Protein AF-A0A9D5V1S2-F1 (afdb_monomer_lite)

Foldseek 3Di:
DPDPDLDLPVQLVVCVVVPNDNVRSNVVSVVVVVVCVVPDDDPVNVVVVVVVVVVVVVVVVVVVVVVVVVVVVVVVVVVVVVVVVVVVVVVVVVVVVVVVVVVVVVVVVVVVVVVVVVVVVVVVVVVVVVVVVVVVVVVVVVVVVVVVVVVVVVVVVVVVVVVVVVVVVVVVVVVVVVPDDDDDDPDDDDDDDDDDDDDDDDDDDDD

Sequence (207 aa):
MAGITFDTLKYTKRLKEVGIPELQAEVQVEILAEVLAERLASKNDLSLVEMGLKQTIKEFETGLRQNIKEVETGLRQNIKEVETGLRQEIKDLEVKMNLGFKEVDIKFETLRTDLSRTDAKVETLRTDLSRTDAKIETLRSELSRTDAKIVATIKWSAGMFAAQTALIIGAMFAMMKLTQPSPPAIQYIAPPTKELRTPAPPTAPVP

Structure (mmCIF, N/CA/C/O backbone):
data_AF-A0A9D5V1S2-F1
#
_entry.id   AF-A0A9D5V1S2-F1
#
loop_
_atom_site.group_PDB
_atom_site.id
_atom_site.type_symbol
_atom_site.label_atom_id
_atom_site.label_alt_id
_atom_site.label_comp_id
_atom_site.label_asym_id
_atom_site.label_entity_id
_atom_site.label_seq_id
_atom_site.pdbx_PDB_ins_code
_atom_site.Cartn_x
_atom_site.Cartn_y
_atom_site.Cartn_z
_atom_site.occupancy
_atom_site.B_iso_or_equiv
_atom_site.auth_seq_id
_atom_site.auth_comp_id
_atom_site.auth_asym_id
_atom_site.auth_atom_id
_atom_site.pdbx_PDB_model_num
ATOM 1 N N . MET A 1 1 ? -30.906 4.392 65.223 1.00 45.47 1 MET A N 1
ATOM 2 C CA . MET A 1 1 ? -32.110 5.246 65.297 1.00 45.47 1 MET A CA 1
ATOM 3 C C . MET A 1 1 ? -32.786 4.993 66.635 1.00 45.47 1 MET A C 1
ATOM 5 O O . MET A 1 1 ? -33.283 3.892 66.842 1.00 45.47 1 MET A O 1
ATOM 9 N N . ALA A 1 2 ? -32.740 5.947 67.566 1.00 45.62 2 ALA A N 1
ATOM 10 C CA . ALA A 1 2 ? -33.565 5.871 68.770 1.00 45.62 2 ALA A CA 1
ATOM 11 C C . ALA A 1 2 ? -35.019 6.113 68.338 1.00 45.62 2 ALA A C 1
ATOM 13 O O . ALA A 1 2 ? -35.328 7.174 67.803 1.00 45.62 2 ALA A O 1
ATOM 14 N N . GLY A 1 3 ? -35.877 5.100 68.462 1.00 58.88 3 GLY A N 1
ATOM 15 C CA . GLY A 1 3 ? -37.293 5.246 68.137 1.00 58.88 3 GLY A CA 1
ATOM 16 C C . GLY A 1 3 ? -37.952 6.204 69.122 1.00 58.88 3 GLY A C 1
ATOM 17 O O . GLY A 1 3 ? -37.702 6.112 70.323 1.00 58.88 3 GLY A O 1
ATOM 18 N N . ILE A 1 4 ? -38.788 7.116 68.628 1.00 67.50 4 ILE A N 1
ATOM 19 C CA . ILE A 1 4 ? -39.666 7.908 69.489 1.00 67.50 4 ILE A CA 1
ATOM 20 C C . ILE A 1 4 ? -40.712 6.936 70.038 1.00 67.50 4 ILE A C 1
ATOM 22 O O . ILE A 1 4 ? -41.640 6.547 69.336 1.00 67.50 4 ILE A O 1
ATOM 26 N N . THR A 1 5 ? -40.526 6.467 71.269 1.00 72.88 5 THR A N 1
ATOM 27 C CA . THR A 1 5 ? -41.513 5.623 71.945 1.00 72.88 5 THR A CA 1
ATOM 28 C C . THR A 1 5 ? -42.572 6.524 72.570 1.00 72.88 5 THR A C 1
ATOM 30 O O . THR A 1 5 ? -42.269 7.269 73.506 1.00 72.88 5 THR A O 1
ATOM 33 N N . PHE A 1 6 ? -43.800 6.477 72.052 1.00 86.56 6 PHE A N 1
ATOM 34 C CA . PHE A 1 6 ? -44.937 7.162 72.661 1.00 86.56 6 PHE A CA 1
ATOM 35 C C . PHE A 1 6 ? -45.456 6.334 73.843 1.00 86.56 6 PHE A C 1
ATOM 37 O O . PHE A 1 6 ? -46.101 5.305 73.664 1.00 86.56 6 PHE A O 1
ATOM 44 N N . ASP A 1 7 ? -45.113 6.757 75.060 1.00 91.06 7 ASP A N 1
ATOM 45 C CA . ASP A 1 7 ? -45.567 6.124 76.301 1.00 91.06 7 ASP A CA 1
ATOM 46 C C . ASP A 1 7 ? -46.973 6.629 76.649 1.00 91.06 7 ASP A C 1
ATOM 48 O O . ASP A 1 7 ? -47.149 7.677 77.282 1.00 91.06 7 ASP A O 1
ATOM 52 N N . THR A 1 8 ? -47.973 5.872 76.199 1.00 91.81 8 THR A N 1
ATOM 53 C CA . THR A 1 8 ? -49.396 6.154 76.406 1.00 91.81 8 THR A CA 1
ATOM 54 C C . THR A 1 8 ? -49.740 6.272 77.891 1.00 91.81 8 THR A C 1
ATOM 56 O O . THR A 1 8 ? -50.461 7.190 78.279 1.00 91.81 8 THR A O 1
ATOM 59 N N . LEU A 1 9 ? -49.169 5.432 78.761 1.00 92.31 9 LEU A N 1
ATOM 60 C CA . LEU A 1 9 ? -49.441 5.441 80.201 1.00 92.31 9 LEU A CA 1
ATOM 61 C C . LEU A 1 9 ? -48.911 6.716 80.868 1.00 92.31 9 LEU A C 1
ATOM 63 O O . LEU A 1 9 ? -49.617 7.367 81.643 1.00 92.31 9 LEU A O 1
ATOM 67 N N . LYS A 1 10 ? -47.664 7.090 80.565 1.00 93.19 10 LYS A N 1
ATOM 68 C CA . LYS A 1 10 ? -47.046 8.314 81.088 1.00 93.19 10 LYS A CA 1
ATOM 69 C C . LYS A 1 10 ? -47.746 9.565 80.560 1.00 93.19 10 LYS A C 1
ATOM 71 O O . LYS A 1 10 ? -47.897 10.526 81.315 1.00 93.19 10 LYS A O 1
ATOM 76 N N . TYR A 1 11 ? -48.186 9.555 79.301 1.00 93.88 11 TYR A N 1
ATOM 77 C CA . TYR A 1 11 ? -48.941 10.661 78.713 1.00 93.88 11 TYR A CA 1
ATOM 78 C C . TYR A 1 11 ? -50.329 10.799 79.358 1.00 93.88 11 TYR A C 1
ATOM 80 O O . TYR A 1 11 ? -50.670 11.879 79.834 1.00 93.88 11 TYR A O 1
ATOM 88 N N . THR A 1 12 ? -51.063 9.693 79.519 1.00 95.88 12 THR A N 1
ATOM 89 C CA . THR A 1 12 ? -52.382 9.677 80.179 1.00 95.88 12 THR A CA 1
ATOM 90 C C . THR A 1 12 ? -52.295 10.179 81.625 1.00 95.88 12 THR A C 1
ATOM 92 O O . THR A 1 12 ? -53.102 11.008 82.036 1.00 95.88 12 THR A O 1
ATOM 95 N N . LYS A 1 13 ? -51.288 9.742 82.404 1.00 95.69 13 LYS A N 1
ATOM 96 C CA . LYS A 1 13 ? -51.076 10.211 83.790 1.00 95.69 13 LYS A CA 1
ATOM 97 C C . LYS A 1 13 ? -50.896 11.727 83.874 1.00 95.69 13 LYS A C 1
ATOM 99 O O . LYS A 1 13 ? -51.538 12.364 84.702 1.00 95.69 13 LYS A O 1
ATOM 104 N N . ARG A 1 14 ? -50.089 12.308 82.981 1.00 94.94 14 ARG A N 1
ATOM 105 C CA . ARG A 1 14 ? -49.872 13.762 82.926 1.00 94.94 14 ARG A CA 1
ATOM 106 C C . ARG A 1 14 ? -51.146 14.539 82.606 1.00 94.94 14 ARG A C 1
ATOM 108 O O . ARG A 1 14 ? -51.346 15.604 83.173 1.00 94.94 14 ARG A O 1
ATOM 115 N N . LEU A 1 15 ? -52.005 14.015 81.730 1.00 95.00 15 LEU A N 1
ATOM 116 C CA . LEU A 1 15 ? -53.294 14.644 81.416 1.00 95.00 15 LEU A CA 1
ATOM 117 C C . LEU A 1 15 ? -54.220 14.663 82.647 1.00 95.00 15 LEU A C 1
ATOM 119 O O . LEU A 1 15 ? -54.827 15.694 82.934 1.00 95.00 15 LEU A O 1
ATOM 123 N N . LYS A 1 16 ? -54.261 13.571 83.427 1.00 95.25 16 LYS A N 1
ATOM 124 C CA . LYS A 1 16 ? -55.026 13.513 84.689 1.00 95.25 16 LYS A CA 1
ATOM 125 C C . LYS A 1 16 ? -54.481 14.494 85.738 1.00 95.25 16 LYS A C 1
ATOM 127 O O . LYS A 1 16 ? -55.259 15.174 86.400 1.00 95.25 16 LYS A O 1
ATOM 132 N N . GLU A 1 17 ? -53.156 14.610 85.864 1.00 96.12 17 GLU A N 1
ATOM 133 C CA . GLU A 1 17 ? -52.487 15.523 86.813 1.00 96.12 17 GLU A CA 1
ATOM 134 C C . GLU A 1 17 ? -52.804 17.007 86.561 1.00 96.12 17 GLU A C 1
ATOM 136 O O . GLU A 1 17 ? -52.838 17.793 87.505 1.00 96.12 17 GLU A O 1
ATOM 141 N N . VAL A 1 18 ? -53.075 17.395 85.310 1.00 95.81 18 VAL A N 1
ATOM 142 C CA . VAL A 1 18 ? -53.474 18.769 84.946 1.00 95.81 18 VAL A CA 1
ATOM 143 C C . VAL A 1 18 ? -54.994 18.976 84.925 1.00 95.81 18 VAL A C 1
ATOM 145 O O . VAL A 1 18 ? -55.471 20.007 84.455 1.00 95.81 18 VAL A O 1
ATOM 148 N N . GLY A 1 19 ? -55.760 18.015 85.450 1.00 93.56 19 GLY A N 1
ATOM 149 C CA . GLY A 1 19 ? -57.203 18.133 85.648 1.00 93.56 19 GLY A CA 1
ATOM 150 C C . GLY A 1 19 ? -58.072 17.670 84.477 1.00 93.56 19 GLY A C 1
ATOM 151 O O . GLY A 1 19 ? -59.276 17.925 84.505 1.00 93.56 19 GLY A O 1
ATOM 152 N N . ILE A 1 20 ? -57.520 16.988 83.463 1.00 95.88 20 ILE A N 1
ATOM 153 C CA . ILE A 1 20 ? -58.347 16.362 82.419 1.00 95.88 20 ILE A CA 1
ATOM 154 C C . ILE A 1 20 ? -59.025 15.105 82.998 1.00 95.88 20 ILE A C 1
ATOM 156 O O . ILE A 1 20 ? -58.328 14.240 83.536 1.00 95.88 20 ILE A O 1
ATOM 160 N N . PRO A 1 21 ? -60.363 14.967 82.888 1.00 95.69 21 PRO A N 1
ATOM 161 C CA . PRO A 1 21 ? -61.083 13.770 83.316 1.00 95.69 21 PRO A CA 1
ATOM 162 C C . PRO A 1 21 ? -60.521 12.490 82.690 1.00 95.69 21 PRO A C 1
ATOM 164 O O . PRO A 1 21 ? -60.157 12.477 81.517 1.00 95.69 21 PRO A O 1
ATOM 167 N N . GLU A 1 22 ? -60.514 11.394 83.449 1.00 92.25 22 GLU A N 1
ATOM 168 C CA . GLU A 1 22 ? -59.905 10.112 83.061 1.00 92.25 22 GLU A CA 1
ATOM 169 C C . GLU A 1 22 ? -60.330 9.618 81.670 1.00 92.25 22 GLU A C 1
ATOM 171 O O . GLU A 1 22 ? -59.474 9.397 80.818 1.00 92.25 22 GLU A O 1
ATOM 176 N N . LEU A 1 23 ? -61.640 9.569 81.409 1.00 93.06 23 LEU A N 1
ATOM 177 C CA . LEU A 1 23 ? -62.201 9.185 80.108 1.00 93.06 23 LEU A CA 1
ATOM 178 C C . LEU A 1 23 ? -61.715 10.079 78.956 1.00 93.06 23 LEU A C 1
ATOM 180 O O . LEU A 1 23 ? -61.464 9.594 77.859 1.00 93.06 23 LEU A O 1
ATOM 184 N N . GLN A 1 24 ? -61.567 11.387 79.186 1.00 93.38 24 GLN A N 1
ATOM 185 C CA . GLN A 1 24 ? -61.092 12.312 78.152 1.00 93.38 24 GLN A CA 1
ATOM 186 C C . GLN A 1 24 ? -59.587 12.169 77.909 1.00 93.38 24 GLN A C 1
ATOM 188 O O . GLN A 1 24 ? -59.148 12.253 76.763 1.00 93.38 24 GLN A O 1
ATOM 193 N N . ALA A 1 25 ? -58.802 11.936 78.965 1.00 94.94 25 ALA A N 1
ATOM 194 C CA . ALA A 1 25 ? -57.371 11.688 78.852 1.00 94.94 25 ALA A CA 1
ATOM 195 C C . ALA A 1 25 ? -57.095 10.410 78.047 1.00 94.94 25 ALA A C 1
ATOM 197 O O . ALA A 1 25 ? -56.258 10.432 77.150 1.00 94.94 25 ALA A O 1
ATOM 198 N N . GLU A 1 26 ? -57.822 9.327 78.325 1.00 93.19 26 GLU A N 1
ATOM 199 C CA . GLU A 1 26 ? -57.662 8.038 77.640 1.00 93.19 26 GLU A CA 1
ATOM 200 C C . GLU A 1 26 ? -58.004 8.130 76.149 1.00 93.19 26 GLU A C 1
ATOM 202 O O . GLU A 1 26 ? -57.171 7.762 75.323 1.00 93.19 26 GLU A O 1
ATOM 207 N N . VAL A 1 27 ? -59.142 8.740 75.796 1.00 94.50 27 VAL A N 1
ATOM 208 C CA . VAL A 1 27 ? -59.547 8.934 74.390 1.00 94.50 27 VAL A CA 1
ATOM 209 C C . VAL A 1 27 ? -58.543 9.803 73.622 1.00 94.50 27 VAL A C 1
ATOM 211 O O . VAL A 1 27 ? -58.218 9.515 72.472 1.00 94.50 27 VAL A O 1
ATOM 214 N N . GLN A 1 28 ? -58.008 10.864 74.238 1.00 91.88 28 GLN A N 1
ATOM 215 C CA . GLN A 1 28 ? -56.998 11.707 73.585 1.00 91.88 28 GLN A CA 1
ATOM 216 C C . GLN A 1 28 ? -55.694 10.950 73.318 1.00 91.88 28 GLN A C 1
ATOM 218 O O . GLN A 1 28 ? -55.107 11.107 72.249 1.00 91.88 28 GLN A O 1
ATOM 223 N N . VAL A 1 29 ? -55.231 10.143 74.277 1.00 94.25 29 VAL A N 1
ATOM 224 C CA . VAL A 1 29 ? -54.013 9.333 74.125 1.00 94.25 29 VAL A CA 1
ATOM 225 C C . VAL A 1 29 ? -54.207 8.243 73.074 1.00 94.25 29 VAL A C 1
ATOM 227 O O . VAL A 1 29 ? -53.285 7.998 72.299 1.00 94.25 29 VAL A O 1
ATOM 230 N N . GLU A 1 30 ? -55.384 7.616 73.039 1.00 92.50 30 GLU A N 1
ATOM 231 C CA . GLU A 1 30 ? -55.753 6.583 72.070 1.00 92.50 30 GLU A CA 1
ATOM 232 C C . GLU A 1 30 ? -55.725 7.132 70.640 1.00 92.50 30 GLU A C 1
ATOM 234 O O . GLU A 1 30 ? -54.948 6.644 69.821 1.00 92.50 30 GLU A O 1
ATOM 239 N N . ILE A 1 31 ? -56.441 8.230 70.370 1.00 92.19 31 ILE A N 1
ATOM 240 C CA . ILE A 1 31 ? -56.451 8.871 69.043 1.00 92.19 31 ILE A CA 1
ATOM 241 C C . ILE A 1 31 ? -55.040 9.322 68.641 1.00 92.19 31 ILE A C 1
ATOM 243 O O . ILE A 1 31 ? -54.630 9.164 67.490 1.00 92.19 31 ILE A O 1
ATOM 247 N N . LEU A 1 32 ? -54.259 9.881 69.576 1.00 90.25 32 LEU A N 1
ATOM 248 C CA . LEU A 1 32 ? -52.889 10.302 69.277 1.00 90.25 32 LEU A CA 1
ATOM 249 C C . LEU A 1 32 ? -51.986 9.100 68.955 1.00 90.25 32 LEU A C 1
ATOM 251 O O . LEU A 1 32 ? -51.150 9.191 68.057 1.00 90.25 32 LEU A O 1
ATOM 255 N N . ALA A 1 33 ? -52.149 7.981 69.665 1.00 89.06 33 ALA A N 1
ATOM 256 C CA . ALA A 1 33 ? -51.414 6.748 69.404 1.00 89.06 33 ALA A CA 1
ATOM 257 C C . ALA A 1 33 ? -51.781 6.150 68.038 1.00 89.06 33 ALA A C 1
ATOM 259 O O . ALA A 1 33 ? -50.881 5.734 67.309 1.00 89.06 33 ALA A O 1
ATOM 260 N N . GLU A 1 34 ? -53.063 6.165 67.666 1.00 87.75 34 GLU A N 1
ATOM 261 C CA . GLU A 1 34 ? -53.543 5.717 66.354 1.00 87.75 34 GLU A CA 1
ATOM 262 C C . GLU A 1 34 ? -52.961 6.563 65.216 1.00 87.75 34 GLU A C 1
ATOM 264 O O . GLU A 1 34 ? -52.345 6.022 64.297 1.00 87.75 34 GLU A O 1
ATOM 269 N N . VAL A 1 35 ? -53.050 7.896 65.307 1.00 88.75 35 VAL A N 1
ATOM 270 C CA . VAL A 1 35 ? -52.507 8.806 64.280 1.00 88.75 35 VAL A CA 1
ATOM 271 C C . VAL A 1 35 ? -50.987 8.656 64.138 1.00 88.75 35 VAL A C 1
ATOM 273 O O . VAL A 1 35 ? -50.452 8.734 63.027 1.00 88.75 35 VAL A O 1
ATOM 276 N N . LEU A 1 36 ? -50.269 8.441 65.247 1.00 86.69 36 LEU A N 1
ATOM 277 C CA . LEU A 1 36 ? -48.825 8.191 65.224 1.00 86.69 36 LEU A CA 1
ATOM 278 C C . LEU A 1 36 ? -48.488 6.831 64.601 1.00 86.69 36 LEU A C 1
ATOM 280 O O . LEU A 1 36 ? -47.512 6.745 63.858 1.00 86.69 36 LEU A O 1
ATOM 284 N N . ALA A 1 37 ? -49.282 5.794 64.867 1.00 83.06 37 ALA A N 1
ATOM 285 C CA . ALA A 1 37 ? -49.100 4.475 64.269 1.00 83.06 37 ALA A CA 1
ATOM 286 C C . ALA A 1 37 ? -49.391 4.470 62.758 1.00 83.06 37 ALA A C 1
ATOM 288 O O . ALA A 1 37 ? -48.701 3.779 62.016 1.00 83.06 37 ALA A O 1
ATOM 289 N N . GLU A 1 38 ? -50.363 5.261 62.295 1.00 85.62 38 GLU A N 1
ATOM 290 C CA . GLU A 1 38 ? -50.742 5.339 60.878 1.00 85.62 38 GLU A CA 1
ATOM 291 C C . GLU A 1 38 ? -49.743 6.150 60.032 1.00 85.62 38 GLU A C 1
ATOM 293 O O . GLU A 1 38 ? -49.489 5.821 58.874 1.00 85.62 38 GLU A O 1
ATOM 298 N N . ARG A 1 39 ? -49.157 7.222 60.586 1.00 83.31 39 ARG A N 1
ATOM 299 C CA . ARG A 1 39 ? -48.286 8.141 59.823 1.00 83.31 39 ARG A CA 1
ATOM 300 C C . ARG A 1 39 ? -46.797 7.818 59.880 1.00 83.31 39 ARG A C 1
ATOM 302 O O . ARG A 1 39 ? -46.044 8.327 59.047 1.00 83.31 39 ARG A O 1
ATOM 309 N N . LEU A 1 40 ? -46.344 7.052 60.871 1.00 86.38 40 LEU A N 1
ATOM 310 C CA . LEU A 1 40 ? -44.928 6.724 61.026 1.00 86.38 40 LEU A CA 1
ATOM 311 C C . LEU A 1 40 ? -44.591 5.426 60.293 1.00 86.38 40 LEU A C 1
ATOM 313 O O . LEU A 1 40 ? -45.221 4.396 60.511 1.00 86.38 40 LEU A O 1
ATOM 317 N N . ALA A 1 41 ? -43.532 5.463 59.480 1.00 86.50 41 ALA A N 1
ATOM 318 C CA . ALA A 1 41 ? -42.971 4.256 58.887 1.00 86.50 41 ALA A CA 1
ATOM 319 C C . ALA A 1 41 ? -42.543 3.278 59.992 1.00 86.50 41 ALA A C 1
ATOM 321 O O . ALA A 1 41 ? -41.790 3.627 60.910 1.00 86.50 41 ALA A O 1
ATOM 322 N N . SER A 1 42 ? -43.014 2.041 59.889 1.00 85.50 42 SER A N 1
ATOM 323 C CA . SER A 1 42 ? -42.675 0.977 60.819 1.00 85.50 42 SER A CA 1
ATOM 324 C C . SER A 1 42 ? -41.244 0.476 60.585 1.00 85.50 42 SER A C 1
ATOM 326 O O . SER A 1 42 ? -40.623 0.692 59.540 1.00 85.50 42 SER A O 1
ATOM 328 N N . LYS A 1 43 ? -40.701 -0.271 61.554 1.00 87.56 43 LYS A N 1
ATOM 329 C CA . LYS A 1 43 ? -39.423 -0.982 61.364 1.00 87.56 43 LYS A CA 1
ATOM 330 C C . LYS A 1 43 ? -39.479 -1.971 60.194 1.00 87.56 43 LYS A C 1
ATOM 332 O O . LYS A 1 43 ? -38.452 -2.205 59.562 1.00 87.56 43 LYS A O 1
ATOM 337 N N . ASN A 1 44 ? -40.657 -2.528 59.913 1.00 89.31 44 ASN A N 1
ATOM 338 C CA . ASN A 1 44 ? -40.849 -3.452 58.803 1.00 89.31 44 ASN A CA 1
ATOM 339 C C . ASN A 1 44 ? -40.730 -2.719 57.464 1.00 89.31 44 ASN A C 1
ATOM 341 O O . ASN A 1 44 ? -40.038 -3.215 56.582 1.00 89.31 44 ASN A O 1
ATOM 345 N N . ASP A 1 45 ? -41.295 -1.514 57.339 1.00 91.94 45 ASP A N 1
ATOM 346 C CA . ASP A 1 45 ? -41.177 -0.696 56.121 1.00 91.94 45 ASP A CA 1
ATOM 347 C C . ASP A 1 45 ? -39.716 -0.344 55.832 1.00 91.94 45 ASP A C 1
ATOM 349 O O . ASP A 1 45 ? -39.233 -0.513 54.713 1.00 91.94 45 ASP A O 1
ATOM 353 N N . LEU A 1 46 ? -38.973 0.066 56.866 1.00 93.69 46 LEU A N 1
ATOM 354 C CA . LEU A 1 46 ? -37.538 0.328 56.745 1.00 93.69 46 LEU A CA 1
ATOM 355 C C . LEU A 1 46 ? -36.755 -0.930 56.353 1.00 93.69 46 LEU A C 1
ATOM 357 O O . LEU A 1 46 ? -35.846 -0.846 55.531 1.00 93.69 46 LEU A O 1
ATOM 361 N N . SER A 1 47 ? -37.114 -2.092 56.905 1.00 95.38 47 SER A N 1
ATOM 362 C CA . SER A 1 47 ? -36.486 -3.367 56.547 1.00 95.38 47 SER A CA 1
ATOM 363 C C . SER A 1 47 ? -36.772 -3.758 55.094 1.00 95.38 47 SER A C 1
ATOM 365 O O . SER A 1 47 ? -35.857 -4.197 54.399 1.00 95.38 47 SER A O 1
ATOM 367 N N . LEU A 1 48 ? -37.997 -3.544 54.602 1.00 96.50 48 LEU A N 1
ATOM 368 C CA . LEU A 1 48 ? -38.351 -3.764 53.197 1.00 96.50 48 LEU A CA 1
ATOM 369 C C . LEU A 1 48 ? -37.543 -2.849 52.268 1.00 96.50 48 LEU A C 1
ATOM 371 O O . LEU A 1 48 ? -36.990 -3.322 51.275 1.00 96.50 48 LEU A O 1
ATOM 375 N N . VAL A 1 49 ? -37.411 -1.564 52.614 1.00 97.06 49 VAL A N 1
ATOM 376 C CA . VAL A 1 49 ? -36.590 -0.606 51.854 1.00 97.06 49 VAL A CA 1
ATOM 377 C C . VAL A 1 49 ? -35.110 -0.996 51.876 1.00 97.06 49 VAL A C 1
ATOM 379 O O . VAL A 1 49 ? -34.462 -0.970 50.832 1.00 97.06 49 VAL A O 1
ATOM 382 N N . GLU A 1 50 ? -34.564 -1.399 53.026 1.00 97.06 50 GLU A N 1
ATOM 383 C CA . GLU A 1 50 ? -33.171 -1.848 53.136 1.00 97.06 50 GLU A CA 1
ATOM 384 C C . GLU A 1 50 ? -32.909 -3.089 52.272 1.00 97.06 50 GLU A C 1
ATOM 386 O O . GLU A 1 50 ? -31.897 -3.152 51.569 1.00 97.06 50 GLU A O 1
ATOM 391 N N . MET A 1 51 ? -33.825 -4.062 52.284 1.00 97.75 51 MET A N 1
ATOM 392 C CA . MET A 1 51 ? -33.738 -5.239 51.416 1.00 97.75 51 MET A CA 1
ATOM 393 C C . MET A 1 51 ? -33.796 -4.853 49.936 1.00 97.75 51 MET A C 1
ATOM 395 O O . MET A 1 51 ? -32.973 -5.338 49.159 1.00 97.75 51 MET A O 1
ATOM 399 N N . GLY A 1 52 ? -34.703 -3.947 49.557 1.00 98.19 52 GLY A N 1
ATOM 400 C CA . GLY A 1 52 ? -34.805 -3.429 48.193 1.00 98.19 52 GLY A CA 1
ATOM 401 C C . GLY A 1 52 ? -33.519 -2.743 47.735 1.00 98.19 52 GLY A C 1
ATOM 402 O O . GLY A 1 52 ? -32.987 -3.078 46.683 1.00 98.19 52 GLY A O 1
ATOM 403 N N . LEU A 1 53 ? -32.950 -1.854 48.554 1.00 98.44 53 LEU A N 1
ATOM 404 C CA . LEU A 1 53 ? -31.695 -1.166 48.235 1.00 98.44 53 LEU A CA 1
ATOM 405 C C . LEU A 1 53 ? -30.514 -2.134 48.112 1.00 98.44 53 LEU A C 1
ATOM 407 O O . LEU A 1 53 ? -29.722 -2.006 47.180 1.00 98.44 53 LEU A O 1
ATOM 411 N N . LYS A 1 54 ? -30.399 -3.122 49.009 1.00 98.50 54 LYS A N 1
ATOM 412 C CA . LYS A 1 54 ? -29.361 -4.163 48.910 1.00 98.50 54 LYS A CA 1
ATOM 413 C C . LYS A 1 54 ? -29.491 -4.961 47.617 1.00 98.50 54 LYS A C 1
ATOM 415 O O . LYS A 1 54 ? -28.478 -5.257 46.986 1.00 98.50 54 LYS A O 1
ATOM 420 N N . GLN A 1 55 ? -30.719 -5.285 47.221 1.00 98.25 55 GLN A N 1
ATOM 421 C CA . GLN A 1 55 ? -30.983 -5.986 45.973 1.00 98.25 55 GLN A CA 1
ATOM 422 C C . GLN A 1 55 ? -30.611 -5.123 44.758 1.00 98.25 55 GLN A C 1
ATOM 424 O O . GLN A 1 55 ? -29.844 -5.585 43.917 1.00 98.25 55 GLN A O 1
ATOM 429 N N . THR A 1 56 ? -31.038 -3.858 44.708 1.00 98.50 56 THR A N 1
ATOM 430 C CA . THR A 1 56 ? -30.690 -2.926 43.621 1.00 98.50 56 THR A CA 1
ATOM 431 C C . THR A 1 56 ? -29.180 -2.717 43.499 1.00 98.50 56 THR A C 1
ATOM 433 O O . THR A 1 56 ? -28.644 -2.717 42.393 1.00 98.50 56 THR A O 1
ATOM 436 N N . ILE A 1 57 ? -28.467 -2.569 44.622 1.00 98.44 57 ILE A N 1
ATOM 437 C CA . ILE A 1 57 ? -27.001 -2.449 44.627 1.00 98.44 57 ILE A CA 1
ATOM 438 C C . ILE A 1 57 ? -26.367 -3.710 44.046 1.00 98.44 57 ILE A C 1
ATOM 440 O O . ILE A 1 57 ? -25.499 -3.615 43.184 1.00 98.44 57 ILE A O 1
ATOM 444 N N . LYS A 1 58 ? -26.827 -4.891 44.469 1.00 98.44 58 LYS A N 1
ATOM 445 C CA . LYS A 1 58 ? -26.316 -6.165 43.961 1.00 98.44 58 LYS A CA 1
ATOM 446 C C . LYS A 1 58 ? -26.551 -6.308 42.457 1.00 98.44 58 LYS A C 1
ATOM 448 O O . LYS A 1 58 ? -25.640 -6.703 41.736 1.00 98.44 58 LYS A O 1
ATOM 453 N N . GLU A 1 59 ? -27.742 -5.966 41.975 1.00 98.50 59 GLU A N 1
ATOM 454 C CA . GLU A 1 59 ? -28.070 -5.978 40.545 1.00 98.50 59 GLU A CA 1
ATOM 455 C C . GLU A 1 59 ? -27.169 -5.019 39.761 1.00 98.50 59 GLU A C 1
ATOM 457 O O . GLU A 1 59 ? -26.572 -5.406 38.753 1.00 98.50 59 GLU A O 1
ATOM 462 N N . PHE A 1 60 ? -26.977 -3.802 40.268 1.00 98.50 60 PHE A N 1
ATOM 463 C CA . PHE A 1 60 ? -26.088 -2.819 39.660 1.00 98.50 60 PHE A CA 1
ATOM 464 C C . PHE A 1 60 ? -24.625 -3.287 39.623 1.00 98.50 60 PHE A C 1
ATOM 466 O O . PHE A 1 60 ? -23.974 -3.194 38.583 1.00 98.50 60 PHE A O 1
ATOM 473 N N . GLU A 1 61 ? -24.110 -3.858 40.715 1.00 98.62 61 GLU A N 1
ATOM 474 C CA . GLU A 1 61 ? -22.765 -4.441 40.764 1.00 98.62 61 GLU A CA 1
ATOM 475 C C . GLU A 1 61 ? -22.599 -5.575 39.749 1.00 98.62 61 GLU A C 1
ATOM 477 O O . GLU A 1 61 ? -21.564 -5.664 39.081 1.00 98.62 61 GLU A O 1
ATOM 482 N N . THR A 1 62 ? -23.611 -6.435 39.597 1.00 98.50 62 THR A N 1
ATOM 483 C CA . THR A 1 62 ? -23.578 -7.498 38.585 1.00 98.50 62 THR A CA 1
ATOM 484 C C . THR A 1 62 ? -23.590 -6.936 37.166 1.00 98.50 62 THR A C 1
ATOM 486 O O . THR A 1 62 ? -22.784 -7.377 36.345 1.00 98.50 62 THR A O 1
ATOM 489 N N . GLY A 1 63 ? -24.410 -5.915 36.897 1.00 98.62 63 GLY A N 1
ATOM 490 C CA . GLY A 1 63 ? -24.466 -5.242 35.599 1.00 98.62 63 GLY A CA 1
ATOM 491 C C . GLY A 1 63 ? -23.150 -4.551 35.243 1.00 98.62 63 GLY A C 1
ATOM 492 O O . GLY A 1 63 ? -22.640 -4.722 34.140 1.00 98.62 63 GLY A O 1
ATOM 493 N N . LEU A 1 64 ? -22.527 -3.848 36.194 1.00 98.69 64 LEU A N 1
ATOM 494 C CA . LEU A 1 64 ? -21.215 -3.232 35.980 1.00 98.69 64 LEU A CA 1
ATOM 495 C C . LEU A 1 64 ? -20.125 -4.269 35.703 1.00 98.69 64 LEU A C 1
ATOM 497 O O . LEU A 1 64 ? -19.320 -4.078 34.792 1.00 98.69 64 LEU A O 1
ATOM 501 N N . ARG A 1 65 ? -20.098 -5.383 36.447 1.00 98.62 65 ARG A N 1
ATOM 502 C CA . ARG A 1 65 ? -19.142 -6.475 36.194 1.00 98.62 65 ARG A CA 1
ATOM 503 C C . ARG A 1 65 ? -19.318 -7.067 34.801 1.00 98.62 65 ARG A C 1
ATOM 505 O O . ARG A 1 65 ? -18.321 -7.367 34.146 1.00 98.62 65 ARG A O 1
ATOM 512 N N . GLN A 1 66 ? -20.560 -7.225 34.353 1.00 98.62 66 GLN A N 1
ATOM 513 C CA . GLN A 1 66 ? -20.855 -7.706 33.011 1.00 98.62 66 GLN A CA 1
ATOM 514 C C . GLN A 1 66 ? -20.407 -6.705 31.941 1.00 98.62 66 GLN A C 1
ATOM 516 O O . GLN A 1 66 ? -19.642 -7.088 31.060 1.00 98.62 66 GLN A O 1
ATOM 521 N N . ASN A 1 67 ? -20.771 -5.427 32.068 1.00 98.62 67 ASN A N 1
ATOM 522 C CA . ASN A 1 67 ? -20.372 -4.382 31.122 1.00 98.62 67 ASN A CA 1
ATOM 523 C C . ASN A 1 67 ? -18.844 -4.264 31.006 1.00 98.62 67 ASN A C 1
ATOM 525 O O . ASN A 1 67 ? -18.312 -4.156 29.904 1.00 98.62 67 ASN A O 1
ATOM 529 N N . ILE A 1 68 ? -18.119 -4.330 32.130 1.00 98.56 68 ILE A N 1
ATOM 530 C CA . ILE A 1 68 ? -16.646 -4.324 32.133 1.00 98.56 68 ILE A CA 1
ATOM 531 C C . ILE A 1 68 ? -16.103 -5.523 31.354 1.00 98.56 68 ILE A C 1
ATOM 533 O O . ILE A 1 68 ? -15.200 -5.362 30.536 1.00 98.56 68 ILE A O 1
ATOM 537 N N . LYS A 1 69 ? -16.661 -6.718 31.577 1.00 98.56 69 LYS A N 1
ATOM 538 C CA . LYS A 1 69 ? -16.243 -7.930 30.870 1.00 98.56 69 LYS A CA 1
ATOM 539 C C . LYS A 1 69 ? -16.513 -7.828 29.368 1.00 98.56 69 LYS A C 1
ATOM 541 O O . LYS A 1 69 ? -15.647 -8.191 28.581 1.00 98.56 69 LYS A O 1
ATOM 546 N N . GLU A 1 70 ? -17.676 -7.319 28.974 1.00 98.62 70 GLU A N 1
ATOM 547 C CA . GLU A 1 70 ? -18.039 -7.115 27.568 1.00 98.62 70 GLU A CA 1
ATOM 548 C C . GLU A 1 70 ? -17.073 -6.140 26.883 1.00 98.62 70 GLU A C 1
ATOM 550 O O . GLU A 1 70 ? -16.496 -6.474 25.845 1.00 98.62 70 GLU A O 1
ATOM 555 N N . VAL A 1 71 ? -16.795 -4.993 27.511 1.00 98.69 71 VAL A N 1
ATOM 556 C CA . VAL A 1 71 ? -15.806 -4.023 27.016 1.00 98.69 71 VAL A CA 1
ATOM 557 C C . VAL A 1 71 ? -14.411 -4.644 26.922 1.00 98.69 71 VAL A C 1
ATOM 559 O O . VAL A 1 71 ? -13.746 -4.478 25.902 1.00 98.69 71 VAL A O 1
ATOM 562 N N . GLU A 1 72 ? -13.963 -5.397 27.932 1.00 98.69 72 GLU A N 1
ATOM 563 C CA . GLU A 1 72 ? -12.659 -6.071 27.895 1.00 98.69 72 GLU A CA 1
ATOM 564 C C . GLU A 1 72 ? -12.575 -7.062 26.725 1.00 98.69 72 GLU A C 1
ATOM 566 O O . GLU A 1 72 ? -11.583 -7.083 25.992 1.00 98.69 72 GLU A O 1
ATOM 571 N N . THR A 1 73 ? -13.623 -7.860 26.509 1.00 98.56 73 THR A N 1
ATOM 572 C CA . THR A 1 73 ? -13.665 -8.810 25.391 1.00 98.56 73 THR A CA 1
ATOM 573 C C . THR A 1 73 ? -13.679 -8.111 24.034 1.00 98.56 73 THR A C 1
ATOM 575 O O . THR A 1 73 ? -12.924 -8.517 23.150 1.00 98.56 73 THR A O 1
ATOM 578 N N . GLY A 1 74 ? -14.449 -7.028 23.886 1.00 98.69 74 GLY A N 1
ATOM 579 C CA . GLY A 1 74 ? -14.496 -6.235 22.658 1.00 98.69 74 GLY A CA 1
ATOM 580 C C . GLY A 1 74 ? -13.156 -5.573 22.345 1.00 98.69 74 GLY A C 1
ATOM 581 O O . GLY A 1 74 ? -12.674 -5.652 21.219 1.00 98.69 74 GLY A O 1
ATOM 582 N N . LEU A 1 75 ? -12.485 -5.002 23.350 1.00 98.69 75 LEU A N 1
ATOM 583 C CA . LEU A 1 75 ? -11.150 -4.424 23.172 1.00 98.69 75 LEU A CA 1
ATOM 584 C C . LEU A 1 75 ? -10.111 -5.482 22.786 1.00 98.69 75 LEU A C 1
ATOM 586 O O . LEU A 1 75 ? -9.319 -5.249 21.875 1.00 98.69 75 LEU A O 1
ATOM 590 N N . ARG A 1 76 ? -10.128 -6.663 23.420 1.00 98.62 76 ARG A N 1
ATOM 591 C CA . ARG A 1 76 ? -9.238 -7.778 23.046 1.00 98.62 76 ARG A CA 1
ATOM 592 C C . ARG A 1 76 ? -9.467 -8.233 21.606 1.00 98.62 76 ARG A C 1
ATOM 594 O O . ARG A 1 76 ? -8.498 -8.520 20.905 1.00 98.62 76 ARG A O 1
ATOM 601 N N . GLN A 1 77 ? -10.723 -8.298 21.169 1.00 98.56 77 GLN A N 1
ATOM 602 C CA . GLN A 1 77 ? -11.063 -8.641 19.792 1.00 98.56 77 GLN A CA 1
ATOM 603 C C . GLN A 1 77 ? -10.567 -7.572 18.812 1.00 98.56 77 GLN A C 1
ATOM 605 O O . GLN A 1 77 ? -9.838 -7.914 17.885 1.00 98.56 77 GLN A O 1
ATOM 610 N N . ASN A 1 78 ? -10.868 -6.296 19.060 1.00 98.62 78 ASN A N 1
ATOM 611 C CA . ASN A 1 78 ? -10.438 -5.190 18.202 1.00 98.62 78 ASN A CA 1
ATOM 612 C C . ASN A 1 78 ? -8.909 -5.133 18.066 1.00 98.62 78 ASN A C 1
ATOM 614 O O . ASN A 1 78 ? -8.394 -4.949 16.967 1.00 98.62 78 ASN A O 1
ATOM 618 N N . ILE A 1 79 ? -8.169 -5.338 19.164 1.00 98.56 79 ILE A N 1
ATOM 619 C CA . ILE A 1 79 ? -6.699 -5.405 19.133 1.00 98.56 79 ILE A CA 1
ATOM 620 C C . ILE A 1 79 ? -6.237 -6.543 18.221 1.00 98.56 79 ILE A C 1
ATOM 622 O O . ILE A 1 79 ? -5.386 -6.330 17.361 1.00 98.56 79 ILE A O 1
ATOM 626 N N . LYS A 1 80 ? -6.821 -7.737 18.364 1.00 98.44 80 LYS A N 1
ATOM 627 C CA . LYS A 1 80 ? -6.468 -8.893 17.534 1.00 98.44 80 LYS A CA 1
ATOM 628 C C . LYS A 1 80 ? -6.768 -8.644 16.054 1.00 98.44 80 LYS A C 1
ATOM 630 O O . LYS A 1 80 ? -5.954 -8.997 15.206 1.00 98.44 80 LYS A O 1
ATOM 635 N N . GLU A 1 81 ? -7.908 -8.035 15.741 1.00 98.62 81 GLU A N 1
ATOM 636 C CA . GLU A 1 81 ? -8.285 -7.678 14.371 1.00 98.62 81 GLU A CA 1
ATOM 637 C C . GLU A 1 81 ? -7.276 -6.699 13.760 1.00 98.62 81 GLU A C 1
ATOM 639 O O . GLU A 1 81 ? -6.732 -6.977 12.689 1.00 98.62 81 GLU A O 1
ATOM 644 N N . VAL A 1 82 ? -6.928 -5.627 14.480 1.00 98.62 82 VAL A N 1
ATOM 645 C CA . VAL A 1 82 ? -5.903 -4.660 14.053 1.00 98.62 82 VAL A CA 1
ATOM 646 C C . VAL A 1 82 ? -4.541 -5.332 13.864 1.00 98.62 82 VAL A C 1
ATOM 648 O O . VAL A 1 82 ? -3.900 -5.128 12.835 1.00 98.62 82 VAL A O 1
ATOM 651 N N . GLU A 1 83 ? -4.098 -6.180 14.797 1.00 98.62 83 GLU A N 1
ATOM 652 C CA . GLU A 1 83 ? -2.837 -6.922 14.666 1.00 98.62 83 GLU A CA 1
ATOM 653 C C . GLU A 1 83 ? -2.820 -7.818 13.423 1.00 98.62 83 GLU A C 1
ATOM 655 O O . GLU A 1 83 ? -1.813 -7.885 12.714 1.00 98.62 83 GLU A O 1
ATOM 660 N N . THR A 1 84 ? -3.924 -8.514 13.139 1.00 98.38 84 THR A N 1
ATOM 661 C CA . THR A 1 84 ? -4.025 -9.359 11.943 1.00 98.38 84 THR A CA 1
ATOM 662 C C . THR A 1 84 ? -4.053 -8.540 10.655 1.00 98.38 84 THR A C 1
ATOM 664 O O . THR A 1 84 ? -3.363 -8.913 9.705 1.00 98.38 84 THR A O 1
ATOM 667 N N . GLY A 1 85 ? -4.769 -7.411 10.641 1.00 98.62 85 GLY A N 1
ATOM 668 C CA . GLY A 1 85 ? -4.823 -6.489 9.507 1.00 98.62 85 GLY A CA 1
ATOM 669 C C . GLY A 1 85 ? -3.446 -5.922 9.177 1.00 98.62 85 GLY A C 1
ATOM 670 O O . GLY A 1 85 ? -2.966 -6.086 8.059 1.00 98.62 85 GLY A O 1
ATOM 671 N N . LEU A 1 86 ? -2.745 -5.383 10.179 1.00 98.62 86 LEU A N 1
ATOM 672 C CA . LEU A 1 86 ? -1.391 -4.847 10.006 1.00 98.62 86 LEU A CA 1
ATOM 673 C C . LEU A 1 86 ? -0.397 -5.915 9.530 1.00 98.62 86 LEU A C 1
ATOM 675 O O . LEU A 1 86 ? 0.430 -5.650 8.661 1.00 98.62 86 LEU A O 1
ATOM 679 N N . ARG A 1 87 ? -0.479 -7.148 10.050 1.00 98.56 87 ARG A N 1
ATOM 680 C CA . ARG A 1 87 ? 0.369 -8.255 9.571 1.00 98.56 87 ARG A CA 1
ATOM 681 C C . ARG A 1 87 ? 0.115 -8.588 8.104 1.00 98.56 87 ARG A C 1
ATOM 683 O O . ARG A 1 87 ? 1.062 -8.950 7.409 1.00 98.56 87 ARG A O 1
ATOM 690 N N . GLN A 1 88 ? -1.134 -8.513 7.652 1.00 98.44 88 GLN A N 1
ATOM 691 C CA . GLN A 1 88 ? -1.469 -8.758 6.254 1.00 98.44 88 GLN A CA 1
ATOM 692 C C . GLN A 1 88 ? -0.978 -7.616 5.361 1.00 98.44 88 GLN A C 1
ATOM 694 O O . GLN A 1 88 ? -0.314 -7.879 4.363 1.00 98.44 88 GLN A O 1
ATOM 699 N N . GLU A 1 89 ? -1.218 -6.363 5.750 1.00 98.62 89 GLU A N 1
ATOM 700 C CA . GLU A 1 89 ? -0.758 -5.188 5.002 1.00 98.62 89 GLU A CA 1
ATOM 701 C C . GLU A 1 89 ? 0.767 -5.168 4.835 1.00 98.62 89 GLU A C 1
ATOM 703 O O . GLU A 1 89 ? 1.261 -4.888 3.742 1.00 98.62 89 GLU A O 1
ATOM 708 N N . ILE A 1 90 ? 1.522 -5.532 5.879 1.00 98.50 90 ILE A N 1
ATOM 709 C CA . ILE A 1 90 ? 2.985 -5.650 5.803 1.00 98.50 90 ILE A CA 1
ATOM 710 C C . ILE A 1 90 ? 3.397 -6.701 4.764 1.00 98.50 90 ILE A C 1
ATOM 712 O O . ILE A 1 90 ? 4.236 -6.412 3.914 1.00 98.50 90 ILE A O 1
ATOM 716 N N . LYS A 1 91 ? 2.782 -7.892 4.774 1.00 98.38 91 LYS A N 1
ATOM 717 C CA . LYS A 1 91 ? 3.079 -8.942 3.783 1.00 98.38 91 LYS A CA 1
ATOM 718 C C . LYS A 1 91 ? 2.749 -8.498 2.360 1.00 98.38 91 LYS A C 1
ATOM 720 O O . LYS A 1 91 ? 3.518 -8.753 1.435 1.00 98.38 91 LYS A O 1
ATOM 725 N N . ASP A 1 92 ? 1.620 -7.823 2.178 1.00 98.50 92 ASP A N 1
ATOM 726 C CA . ASP A 1 92 ? 1.201 -7.327 0.869 1.00 98.50 92 ASP A CA 1
ATOM 727 C C . ASP A 1 92 ? 2.170 -6.256 0.345 1.00 98.50 92 ASP A C 1
ATOM 729 O O . ASP A 1 92 ? 2.504 -6.244 -0.844 1.00 98.50 92 ASP A O 1
ATOM 733 N N . LEU A 1 93 ? 2.661 -5.375 1.225 1.00 98.50 93 LEU A N 1
ATOM 734 C CA . LEU A 1 93 ? 3.690 -4.389 0.897 1.00 98.50 93 LEU A CA 1
ATOM 735 C C . LEU A 1 93 ? 5.032 -5.047 0.556 1.00 98.50 93 LEU A C 1
ATOM 737 O O . LEU A 1 93 ? 5.642 -4.662 -0.440 1.00 98.50 93 LEU A O 1
ATOM 741 N N . GLU A 1 94 ? 5.468 -6.061 1.309 1.00 98.44 94 GLU A N 1
ATOM 742 C CA . GLU A 1 94 ? 6.684 -6.831 1.005 1.00 98.44 94 GLU A CA 1
ATOM 743 C C . GLU A 1 94 ? 6.613 -7.467 -0.390 1.00 98.44 94 GLU A C 1
ATOM 745 O O . GLU A 1 94 ? 7.560 -7.371 -1.176 1.00 98.44 94 GLU A O 1
ATOM 750 N N . VAL A 1 95 ? 5.473 -8.073 -0.740 1.00 98.50 95 VAL A N 1
ATOM 751 C CA . VAL A 1 95 ? 5.256 -8.663 -2.069 1.00 98.50 95 VAL A CA 1
ATOM 752 C C . VAL A 1 95 ? 5.282 -7.591 -3.157 1.00 98.50 95 VAL A C 1
ATOM 754 O O . VAL A 1 95 ? 6.003 -7.751 -4.144 1.00 98.50 95 VAL A O 1
ATOM 757 N N . LYS A 1 96 ? 4.540 -6.489 -2.989 1.00 98.44 96 LYS A N 1
ATOM 758 C CA . LYS A 1 96 ? 4.513 -5.387 -3.967 1.00 98.44 96 LYS A CA 1
ATOM 759 C C . LYS A 1 96 ? 5.895 -4.780 -4.180 1.00 98.44 96 LYS A C 1
ATOM 761 O O . LYS A 1 96 ? 6.280 -4.544 -5.320 1.00 98.44 96 LYS A O 1
ATOM 766 N N . MET A 1 97 ? 6.648 -4.567 -3.105 1.00 98.19 97 MET A N 1
ATOM 767 C CA . MET A 1 97 ? 8.002 -4.026 -3.166 1.00 98.19 97 MET A CA 1
ATOM 768 C C . MET A 1 97 ? 8.946 -4.977 -3.910 1.00 98.19 97 MET A C 1
ATOM 770 O O . MET A 1 97 ? 9.655 -4.548 -4.816 1.00 98.19 97 MET A O 1
ATOM 774 N N . ASN A 1 98 ? 8.903 -6.277 -3.605 1.00 98.31 98 ASN A N 1
ATOM 775 C CA . ASN A 1 98 ? 9.707 -7.282 -4.305 1.00 98.31 98 ASN A CA 1
ATOM 776 C C . ASN A 1 98 ? 9.368 -7.379 -5.798 1.00 98.31 98 ASN A C 1
ATOM 778 O O . ASN A 1 98 ? 10.264 -7.548 -6.625 1.00 98.31 98 ASN A O 1
ATOM 782 N N . LEU A 1 99 ? 8.088 -7.275 -6.163 1.00 98.25 99 LEU A N 1
ATOM 783 C CA . LEU A 1 99 ? 7.673 -7.226 -7.566 1.00 98.25 99 LEU A CA 1
ATOM 784 C C . LEU A 1 99 ? 8.161 -5.946 -8.251 1.00 98.25 99 LEU A C 1
ATOM 786 O O . LEU A 1 99 ? 8.697 -6.024 -9.354 1.00 98.25 99 LEU A O 1
ATOM 790 N N . GLY A 1 100 ? 8.040 -4.798 -7.581 1.00 98.38 100 GLY A N 1
ATOM 791 C CA . GLY A 1 100 ? 8.543 -3.519 -8.079 1.00 98.38 100 GLY A CA 1
ATOM 792 C C . GLY A 1 100 ? 10.051 -3.543 -8.336 1.00 98.38 100 GLY A C 1
ATOM 793 O O . GLY A 1 100 ? 10.494 -3.109 -9.396 1.00 98.38 100 GLY A O 1
ATOM 794 N N . PHE A 1 101 ? 10.839 -4.123 -7.425 1.00 98.12 101 PHE A N 1
ATOM 795 C CA . PHE A 1 101 ? 12.280 -4.297 -7.630 1.00 98.12 101 PHE A CA 1
ATOM 796 C C . PHE A 1 101 ? 12.594 -5.202 -8.825 1.00 98.12 101 PHE A C 1
ATOM 798 O O . PHE A 1 101 ? 13.394 -4.818 -9.673 1.00 98.12 101 PHE A O 1
ATOM 805 N N . LYS A 1 102 ? 11.903 -6.342 -8.968 1.00 97.81 102 LYS A N 1
ATOM 806 C CA . LYS A 1 102 ? 12.073 -7.217 -10.142 1.00 97.81 102 LYS A CA 1
ATOM 807 C C . LYS A 1 102 ? 11.751 -6.505 -11.455 1.00 97.81 102 LYS A C 1
ATOM 809 O O . LYS A 1 102 ? 12.427 -6.727 -12.453 1.00 97.81 102 LYS A O 1
ATOM 814 N N . GLU A 1 103 ? 10.723 -5.661 -11.478 1.00 98.25 103 GLU A N 1
ATOM 815 C CA . GLU A 1 103 ? 10.383 -4.880 -12.670 1.00 98.25 103 GLU A CA 1
ATOM 816 C C . GLU A 1 103 ? 11.491 -3.877 -13.024 1.00 98.25 103 GLU A C 1
ATOM 818 O O . GLU A 1 103 ? 11.836 -3.722 -14.198 1.00 98.25 103 GLU A O 1
ATOM 823 N N . VAL A 1 104 ? 12.074 -3.219 -12.018 1.00 98.38 104 VAL A N 1
ATOM 824 C CA . VAL A 1 104 ? 13.221 -2.322 -12.208 1.00 98.38 104 VAL A CA 1
ATOM 825 C C . VAL A 1 104 ? 14.433 -3.086 -12.738 1.00 98.38 104 VAL A C 1
ATOM 827 O O . VAL A 1 104 ? 15.040 -2.617 -13.699 1.00 98.38 104 VAL A O 1
ATOM 830 N N . ASP A 1 105 ? 14.737 -4.269 -12.200 1.00 98.25 105 ASP A N 1
ATOM 831 C CA . ASP A 1 105 ? 15.839 -5.113 -12.683 1.00 98.25 105 ASP A CA 1
ATOM 832 C C . ASP A 1 105 ? 15.654 -5.488 -14.161 1.00 98.25 105 ASP A C 1
ATOM 834 O O . ASP A 1 105 ? 16.570 -5.337 -14.969 1.00 98.25 105 ASP A O 1
ATOM 838 N N . ILE A 1 106 ? 14.442 -5.896 -14.557 1.00 98.31 106 ILE A N 1
ATOM 839 C CA . ILE A 1 106 ? 14.113 -6.213 -15.957 1.00 98.31 106 ILE A CA 1
ATOM 840 C C . ILE A 1 106 ? 14.310 -4.990 -16.863 1.00 98.31 106 ILE A C 1
ATOM 842 O O . ILE A 1 106 ? 14.882 -5.102 -17.953 1.00 98.31 106 ILE A O 1
ATOM 846 N N . LYS A 1 107 ? 13.841 -3.811 -16.433 1.00 98.44 107 LYS A N 1
ATOM 847 C CA . LYS A 1 107 ? 14.033 -2.561 -17.185 1.00 98.44 107 LYS A CA 1
ATOM 848 C C . LYS A 1 107 ? 15.513 -2.213 -17.300 1.00 98.44 107 LYS A C 1
ATOM 850 O O . LYS A 1 107 ? 15.948 -1.820 -18.378 1.00 98.44 107 LYS A O 1
ATOM 855 N N . PHE A 1 108 ? 16.284 -2.386 -16.232 1.00 98.44 108 PHE A N 1
ATOM 856 C CA . PHE A 1 108 ? 17.718 -2.121 -16.228 1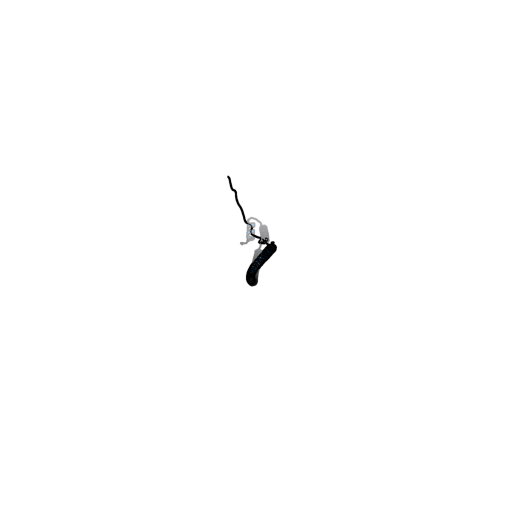.00 98.44 108 PHE A CA 1
ATOM 857 C C . PHE A 1 108 ? 18.472 -3.045 -17.189 1.00 98.44 108 PHE A C 1
ATOM 859 O O . PHE A 1 108 ? 19.259 -2.562 -18.003 1.00 98.44 108 PHE A O 1
ATOM 866 N N . GLU A 1 109 ? 18.180 -4.347 -17.174 1.00 98.00 109 GLU A N 1
ATOM 867 C CA . GLU A 1 109 ? 18.759 -5.296 -18.131 1.00 98.00 109 GLU A CA 1
ATOM 868 C C . GLU A 1 109 ? 18.369 -4.953 -19.572 1.00 98.00 109 GLU A C 1
ATOM 870 O O . GLU A 1 109 ? 19.216 -4.940 -20.465 1.00 98.00 109 GLU A O 1
ATOM 875 N N . THR A 1 110 ? 17.114 -4.567 -19.804 1.00 97.94 110 THR A N 1
ATOM 876 C CA . THR A 1 110 ? 16.669 -4.108 -21.128 1.00 97.94 110 THR A CA 1
ATOM 877 C C . THR A 1 110 ? 17.477 -2.889 -21.584 1.00 97.94 110 THR A C 1
ATOM 879 O O . THR A 1 110 ? 18.072 -2.917 -22.662 1.00 97.94 110 THR A O 1
ATOM 882 N N . LEU A 1 111 ? 17.598 -1.858 -20.738 1.00 98.50 111 LEU A N 1
ATOM 883 C CA . LEU A 1 111 ? 18.410 -0.671 -21.025 1.00 98.50 111 LEU A CA 1
ATOM 884 C C . LEU A 1 111 ? 19.875 -1.033 -21.309 1.00 98.50 111 LEU A C 1
ATOM 886 O O . LEU A 1 111 ? 20.477 -0.487 -22.233 1.00 98.50 111 LEU A O 1
ATOM 890 N N . ARG A 1 112 ? 20.448 -1.974 -20.553 1.00 98.44 112 ARG A N 1
ATOM 891 C CA . ARG A 1 112 ? 21.817 -2.464 -20.760 1.00 98.44 112 ARG A CA 1
ATOM 892 C C . ARG A 1 112 ? 21.992 -3.096 -22.142 1.00 98.44 112 ARG A C 1
ATOM 894 O O . ARG A 1 112 ? 23.001 -2.846 -22.812 1.00 98.44 112 ARG A O 1
ATOM 901 N N . THR A 1 113 ? 21.020 -3.894 -22.587 1.00 98.19 113 THR A N 1
ATOM 902 C CA . THR A 1 113 ? 21.051 -4.496 -23.929 1.00 98.19 113 THR A CA 1
ATOM 903 C C . THR A 1 113 ? 20.911 -3.455 -25.039 1.00 98.19 113 THR A C 1
ATOM 905 O O . THR A 1 113 ? 21.648 -3.512 -26.026 1.00 98.19 113 THR A O 1
ATOM 908 N N . ASP A 1 114 ? 20.032 -2.466 -24.870 1.00 98.44 114 ASP A N 1
ATOM 909 C CA . ASP A 1 114 ? 19.844 -1.393 -25.849 1.00 98.44 114 ASP A CA 1
ATOM 910 C C . ASP A 1 114 ? 21.068 -0.478 -25.956 1.00 98.44 114 ASP A C 1
ATOM 912 O O . ASP A 1 114 ? 21.445 -0.077 -27.064 1.00 98.44 114 ASP A O 1
ATOM 916 N N . LEU A 1 115 ? 21.741 -0.202 -24.836 1.00 98.31 115 LEU A N 1
ATOM 917 C CA . LEU A 1 115 ? 23.003 0.534 -24.830 1.00 98.31 115 LEU A CA 1
ATOM 918 C C . LEU A 1 115 ? 24.083 -0.236 -25.597 1.00 98.31 115 LEU A C 1
ATOM 920 O O . LEU A 1 115 ? 24.684 0.313 -26.514 1.00 98.31 115 LEU A O 1
ATOM 924 N N . SER A 1 116 ? 24.226 -1.538 -25.331 1.00 97.88 116 SER A N 1
ATOM 925 C CA . SER A 1 116 ? 25.184 -2.398 -26.045 1.00 97.88 116 SER A CA 1
ATOM 926 C C . SER A 1 116 ? 24.915 -2.449 -27.557 1.00 97.88 116 SER A C 1
ATOM 928 O O . SER A 1 116 ? 25.835 -2.445 -28.375 1.00 97.88 116 SER A O 1
ATOM 930 N N . ARG A 1 117 ? 23.637 -2.465 -27.960 1.00 98.19 117 ARG A N 1
ATOM 931 C CA . ARG A 1 117 ? 23.238 -2.380 -29.373 1.00 98.19 117 ARG A CA 1
ATOM 932 C C . ARG A 1 117 ? 23.600 -1.024 -29.979 1.00 98.19 117 ARG A C 1
ATOM 934 O O . ARG A 1 117 ? 23.982 -0.961 -31.148 1.00 98.19 117 ARG A O 1
ATOM 941 N N . THR A 1 118 ? 23.440 0.052 -29.218 1.00 98.38 118 THR A N 1
ATOM 942 C CA . THR A 1 118 ? 23.794 1.406 -29.656 1.00 98.38 118 THR A CA 1
ATOM 943 C C . THR A 1 118 ? 25.302 1.530 -29.848 1.00 98.38 118 THR A C 1
ATOM 945 O O . THR A 1 118 ? 25.722 1.999 -30.903 1.00 98.38 118 THR A O 1
ATOM 948 N N . ASP A 1 119 ? 26.106 1.005 -28.923 1.00 98.50 119 ASP A N 1
ATOM 949 C CA . ASP A 1 119 ? 27.568 0.965 -29.047 1.00 98.50 119 ASP A CA 1
ATOM 950 C C . ASP A 1 119 ? 28.009 0.215 -30.312 1.00 98.50 119 ASP A C 1
ATOM 952 O O . ASP A 1 119 ? 28.820 0.717 -31.090 1.00 98.50 119 ASP A O 1
ATOM 956 N N . ALA A 1 120 ? 27.400 -0.940 -30.602 1.00 97.69 120 ALA A N 1
ATOM 957 C CA . ALA A 1 120 ? 27.682 -1.687 -31.829 1.00 97.69 120 ALA A CA 1
ATOM 958 C C . ALA A 1 120 ? 27.323 -0.899 -33.107 1.00 97.69 120 ALA A C 1
ATOM 960 O O . ALA A 1 120 ? 28.049 -0.951 -34.106 1.00 97.69 120 ALA A O 1
ATOM 961 N N . LYS A 1 121 ? 26.213 -0.143 -33.092 1.00 98.38 121 LYS A N 1
ATOM 962 C CA . LYS A 1 121 ? 25.839 0.747 -34.205 1.00 98.38 121 LYS A CA 1
ATOM 963 C C . LYS A 1 121 ? 26.832 1.895 -34.371 1.00 98.38 121 LYS A C 1
ATOM 965 O O . LYS A 1 121 ? 27.173 2.221 -35.505 1.00 98.38 121 LYS A O 1
ATOM 970 N N . VAL A 1 122 ? 27.299 2.490 -33.274 1.00 98.62 122 VAL A N 1
ATOM 971 C CA . VAL A 1 122 ? 28.321 3.547 -33.296 1.00 98.62 122 VAL A CA 1
ATOM 972 C C . VAL A 1 122 ? 29.621 3.019 -33.897 1.00 98.62 122 VAL A C 1
ATOM 974 O O . VAL A 1 122 ? 30.183 3.670 -34.775 1.00 98.62 122 VAL A O 1
ATOM 977 N N . GLU A 1 123 ? 30.058 1.823 -33.504 1.00 98.06 123 GLU A N 1
ATOM 978 C CA . GLU A 1 123 ? 31.273 1.222 -34.059 1.00 98.06 123 GLU A CA 1
ATOM 979 C C . GLU A 1 123 ? 31.119 0.917 -35.555 1.00 98.06 123 GLU A C 1
ATOM 981 O O . GLU A 1 123 ? 31.994 1.238 -36.357 1.00 98.06 123 GLU A O 1
ATOM 986 N N . THR A 1 124 ? 29.956 0.405 -35.968 1.00 97.62 124 THR A N 1
ATOM 987 C CA . THR A 1 124 ? 29.647 0.198 -37.392 1.00 97.62 124 THR A CA 1
ATOM 988 C 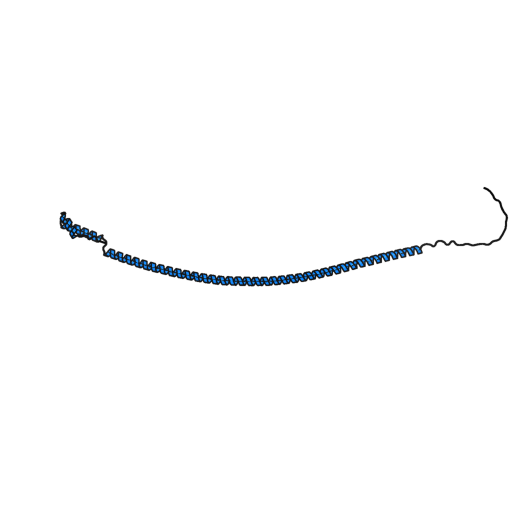C . THR A 1 124 ? 29.736 1.514 -38.172 1.00 97.62 124 THR A C 1
ATOM 990 O O . THR A 1 124 ? 30.461 1.592 -39.165 1.00 97.62 124 THR A O 1
ATOM 993 N N . LEU A 1 125 ? 29.082 2.577 -37.691 1.00 98.38 125 LEU A N 1
ATOM 994 C CA . LEU A 1 125 ? 29.139 3.904 -38.315 1.00 98.38 125 LEU A CA 1
ATOM 995 C C . LEU A 1 125 ? 30.567 4.452 -38.387 1.00 98.38 125 LEU A C 1
ATOM 997 O O . LEU A 1 125 ? 30.944 5.047 -39.395 1.00 98.38 125 LEU A O 1
ATOM 1001 N N . ARG A 1 126 ? 31.380 4.224 -37.350 1.00 98.31 126 ARG A N 1
ATOM 1002 C CA . ARG A 1 126 ? 32.793 4.610 -37.337 1.00 98.31 126 ARG A CA 1
ATOM 1003 C C . ARG A 1 126 ? 33.564 3.927 -38.466 1.00 98.31 126 ARG A C 1
ATOM 1005 O O . ARG A 1 126 ? 34.300 4.599 -39.188 1.00 98.31 126 ARG A O 1
ATOM 1012 N N . THR A 1 127 ? 33.362 2.622 -38.659 1.00 97.81 127 THR A N 1
ATOM 1013 C CA . THR A 1 127 ? 34.015 1.879 -39.749 1.00 97.81 127 THR A CA 1
ATOM 1014 C C . THR A 1 127 ? 33.553 2.333 -41.135 1.00 97.81 127 THR A C 1
ATOM 1016 O O . THR A 1 127 ? 34.379 2.492 -42.038 1.00 97.81 127 THR A O 1
ATOM 1019 N N . ASP A 1 128 ? 32.256 2.600 -41.310 1.00 98.19 128 ASP A N 1
ATOM 1020 C CA . ASP A 1 128 ? 31.705 3.083 -42.579 1.00 98.19 128 ASP A CA 1
ATOM 1021 C C . ASP A 1 128 ? 32.199 4.494 -42.921 1.00 98.19 128 ASP A C 1
ATOM 1023 O O . ASP A 1 128 ? 32.493 4.781 -44.088 1.00 98.19 128 ASP A O 1
ATOM 1027 N N . LEU A 1 129 ? 32.366 5.356 -41.915 1.00 98.06 129 LEU A N 1
ATOM 1028 C CA . LEU A 1 129 ? 32.961 6.676 -42.092 1.00 98.06 129 LEU A CA 1
ATOM 1029 C C . LEU A 1 129 ? 34.421 6.563 -42.549 1.00 98.06 129 LEU A C 1
ATOM 1031 O O . LEU A 1 129 ? 34.769 7.126 -43.582 1.00 98.06 129 LEU A O 1
ATOM 1035 N N . SER A 1 130 ? 35.241 5.738 -41.883 1.00 97.19 130 SER A N 1
ATOM 1036 C CA . SER A 1 130 ? 36.635 5.501 -42.301 1.00 97.19 130 SER A CA 1
ATOM 1037 C C . SER A 1 130 ? 36.744 4.936 -43.722 1.00 97.19 130 SER A C 1
ATOM 1039 O O . SER A 1 130 ? 37.634 5.309 -44.488 1.00 97.19 130 SER A O 1
ATOM 1041 N N . ARG A 1 131 ? 35.818 4.054 -44.120 1.00 97.31 131 ARG A N 1
ATOM 1042 C CA . ARG A 1 131 ? 35.746 3.553 -45.501 1.00 97.31 131 ARG A CA 1
ATOM 1043 C C . ARG A 1 131 ? 35.404 4.672 -46.486 1.00 97.31 131 ARG A C 1
ATOM 1045 O O . ARG A 1 131 ? 35.933 4.691 -47.597 1.00 97.31 131 ARG A O 1
ATOM 1052 N N . THR A 1 132 ? 34.502 5.570 -46.107 1.00 98.06 132 THR A N 1
ATOM 1053 C CA . THR A 1 132 ? 34.116 6.718 -46.933 1.00 98.06 132 THR A CA 1
ATOM 1054 C C . THR A 1 132 ? 35.286 7.684 -47.102 1.00 98.06 132 THR A C 1
ATOM 1056 O O . THR A 1 132 ? 35.570 8.074 -48.233 1.00 98.06 132 THR A O 1
ATOM 1059 N N . ASP A 1 133 ? 36.033 7.968 -46.035 1.00 98.19 133 ASP A N 1
ATOM 1060 C CA . ASP A 1 133 ? 37.252 8.783 -46.090 1.00 98.19 133 ASP A CA 1
ATOM 1061 C C . ASP A 1 133 ? 38.289 8.184 -47.054 1.00 98.19 133 ASP A C 1
ATOM 1063 O O . ASP A 1 133 ? 38.813 8.882 -47.922 1.00 98.19 133 ASP A O 1
ATOM 1067 N N . ALA A 1 134 ? 38.514 6.866 -46.999 1.00 96.62 134 ALA A N 1
ATOM 1068 C CA . ALA A 1 134 ? 39.418 6.181 -47.927 1.00 96.62 134 ALA A CA 1
ATOM 1069 C C . ALA A 1 134 ? 38.955 6.270 -49.397 1.00 96.62 134 ALA A C 1
ATOM 1071 O O . ALA A 1 134 ? 39.774 6.451 -50.305 1.00 96.62 134 ALA A O 1
ATOM 1072 N N . LYS A 1 135 ? 37.641 6.172 -49.652 1.00 97.75 135 LYS A N 1
ATOM 1073 C CA . LYS A 1 135 ? 37.072 6.372 -50.998 1.00 97.75 135 LYS A CA 1
ATOM 1074 C C . LYS A 1 135 ? 37.263 7.808 -51.484 1.00 97.75 135 LYS A C 1
ATOM 1076 O O . LYS A 1 135 ? 37.600 7.999 -52.649 1.00 97.75 135 LYS A O 1
ATOM 1081 N N . ILE A 1 136 ? 37.073 8.800 -50.613 1.00 98.12 136 ILE A N 1
ATOM 1082 C CA . ILE A 1 136 ? 37.311 10.214 -50.934 1.00 98.12 136 ILE A CA 1
ATOM 1083 C C . ILE A 1 136 ? 38.777 10.433 -51.310 1.00 98.12 136 ILE A C 1
ATOM 1085 O O . ILE A 1 136 ? 39.044 11.079 -52.321 1.00 98.12 136 ILE A O 1
ATOM 1089 N N . GLU A 1 137 ? 39.720 9.870 -50.552 1.00 97.19 137 GLU A N 1
ATOM 1090 C CA . GLU A 1 137 ? 41.150 9.999 -50.851 1.00 97.19 137 GLU A CA 1
ATOM 1091 C C . GLU A 1 137 ? 41.512 9.349 -52.193 1.00 97.19 137 GLU A C 1
ATOM 1093 O O . GLU A 1 137 ? 42.212 9.935 -53.022 1.00 97.19 137 GLU A O 1
ATOM 1098 N N . THR A 1 138 ? 40.939 8.174 -52.468 1.00 97.12 138 THR A N 1
ATOM 1099 C CA . THR A 1 138 ? 41.109 7.497 -53.760 1.00 97.12 138 THR A CA 1
ATOM 1100 C C . THR A 1 138 ? 40.578 8.365 -54.906 1.00 97.12 138 THR A C 1
ATOM 1102 O O . THR A 1 138 ? 41.313 8.625 -55.858 1.00 97.12 138 THR A O 1
ATOM 1105 N N . LEU A 1 139 ? 39.357 8.900 -54.795 1.00 97.56 139 LEU A N 1
ATOM 1106 C CA . LEU A 1 139 ? 38.767 9.789 -55.805 1.00 97.56 139 LEU A CA 1
ATOM 1107 C C . LEU A 1 139 ? 39.578 11.076 -56.008 1.00 97.56 139 LEU A C 1
ATOM 1109 O O . LEU A 1 139 ? 39.768 11.503 -57.146 1.00 97.56 139 LEU A O 1
ATOM 1113 N N . ARG A 1 140 ? 40.100 11.685 -54.933 1.00 97.69 140 ARG A N 1
ATOM 1114 C CA . ARG A 1 140 ? 41.000 12.850 -55.028 1.00 97.69 140 ARG A CA 1
ATOM 1115 C C . ARG A 1 140 ? 42.252 12.518 -55.842 1.00 97.69 140 ARG A C 1
ATOM 1117 O O . ARG A 1 140 ? 42.659 13.317 -56.686 1.00 97.69 140 ARG A O 1
ATOM 1124 N N . SER A 1 141 ? 42.834 11.335 -55.631 1.00 96.31 141 SER A N 1
ATOM 1125 C CA . SER A 1 141 ? 44.010 10.876 -56.379 1.00 96.31 141 SER A CA 1
ATOM 1126 C C . SER A 1 141 ? 43.706 10.628 -57.866 1.00 96.31 141 SER A C 1
ATOM 1128 O O . SER A 1 141 ? 44.486 11.029 -58.736 1.00 96.31 141 SER A O 1
ATOM 1130 N N . GLU A 1 142 ? 42.549 10.035 -58.178 1.00 96.88 142 GLU A N 1
ATOM 1131 C CA . GLU A 1 142 ? 42.094 9.798 -59.552 1.00 96.88 142 GLU A CA 1
ATOM 1132 C C . GLU A 1 142 ? 41.809 11.106 -60.297 1.00 96.88 142 GLU A C 1
ATOM 1134 O O . GLU A 1 142 ? 42.195 11.247 -61.464 1.00 96.88 142 GLU A O 1
ATOM 1139 N N . LEU A 1 143 ? 41.193 12.078 -59.618 1.00 97.06 143 LEU A N 1
ATOM 1140 C CA . LEU A 1 143 ? 40.934 13.409 -60.161 1.00 97.06 143 LEU A CA 1
ATOM 1141 C C . LEU A 1 143 ? 42.248 14.125 -60.498 1.00 97.06 143 LEU A C 1
A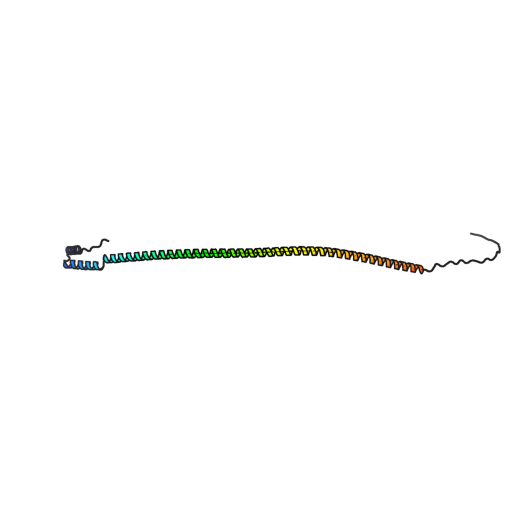TOM 1143 O O . LEU A 1 143 ? 42.441 14.516 -61.643 1.00 97.06 143 LEU A O 1
ATOM 1147 N N . SER A 1 144 ? 43.202 14.174 -59.560 1.00 95.56 144 SER A N 1
ATOM 1148 C CA . SER A 1 144 ? 44.527 14.782 -59.777 1.00 95.56 144 SER A CA 1
ATOM 1149 C C . SER A 1 144 ? 45.287 14.139 -60.946 1.00 95.56 144 SER A C 1
ATOM 1151 O O . SER A 1 144 ? 45.893 14.816 -61.781 1.00 95.56 144 SER A O 1
ATOM 1153 N N . ARG A 1 145 ? 45.206 12.809 -61.078 1.00 95.75 145 ARG A N 1
ATOM 1154 C CA . ARG A 1 145 ? 45.801 12.091 -62.212 1.00 95.75 145 ARG A CA 1
ATOM 1155 C C . ARG A 1 145 ? 45.135 12.455 -63.537 1.00 95.75 145 ARG A C 1
ATOM 1157 O O . ARG A 1 145 ? 45.813 12.532 -64.563 1.00 95.75 145 ARG A O 1
ATOM 1164 N N . THR A 1 146 ? 43.819 12.630 -63.526 1.00 96.31 146 THR A N 1
ATOM 1165 C CA . THR A 1 146 ? 43.041 13.033 -64.701 1.00 96.31 146 THR A CA 1
ATOM 1166 C C . THR A 1 146 ? 43.373 14.466 -65.098 1.00 96.31 146 THR A C 1
ATOM 1168 O O . THR A 1 146 ? 43.690 14.694 -66.264 1.00 96.31 146 THR A O 1
ATOM 1171 N N . ASP A 1 147 ? 43.442 15.388 -64.137 1.00 96.81 147 ASP A N 1
ATOM 1172 C CA . ASP A 1 147 ? 43.882 16.769 -64.350 1.00 96.81 147 ASP A CA 1
ATOM 1173 C C . ASP A 1 147 ? 45.283 16.811 -64.978 1.00 96.81 147 ASP A C 1
ATOM 1175 O O . ASP A 1 147 ? 45.495 17.463 -66.002 1.00 96.81 147 ASP A O 1
ATOM 1179 N N . ALA A 1 148 ? 46.234 16.031 -64.449 1.00 95.56 148 ALA A N 1
ATOM 1180 C CA . ALA A 1 148 ? 47.585 15.938 -65.002 1.00 95.56 148 ALA A CA 1
ATOM 1181 C C . ALA A 1 148 ? 47.602 15.411 -66.450 1.00 95.56 148 ALA A C 1
ATOM 1183 O O . ALA A 1 148 ? 48.335 15.937 -67.293 1.00 95.56 148 ALA A O 1
ATOM 1184 N N . LYS A 1 149 ? 46.781 14.397 -66.769 1.00 96.19 149 LYS A N 1
ATOM 1185 C CA . LYS A 1 149 ? 46.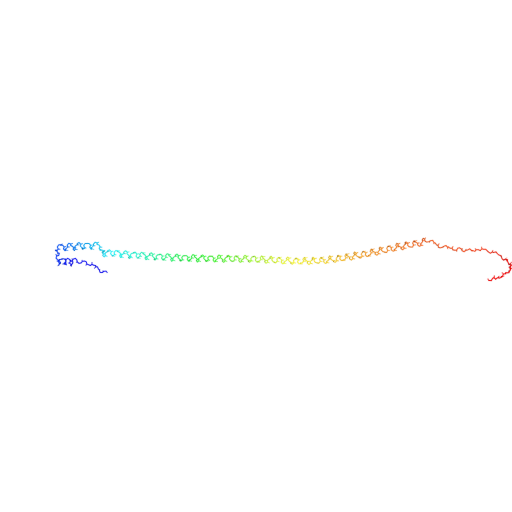635 13.876 -68.141 1.00 96.19 149 LYS A CA 1
ATOM 1186 C C . LYS A 1 149 ? 46.020 14.910 -69.082 1.00 96.19 149 LYS A C 1
ATOM 1188 O O . LYS A 1 149 ? 46.503 15.043 -70.207 1.00 96.19 149 LYS A O 1
ATOM 1193 N N . ILE A 1 150 ? 44.990 15.635 -68.643 1.00 96.88 150 ILE A N 1
ATOM 1194 C CA . ILE A 1 150 ? 44.349 16.701 -69.425 1.00 96.88 150 ILE A CA 1
ATOM 1195 C C . ILE A 1 150 ? 45.381 17.781 -69.754 1.00 96.88 150 ILE A C 1
ATOM 1197 O O . ILE A 1 150 ? 45.587 18.088 -70.927 1.00 96.88 150 ILE A O 1
ATOM 1201 N N . VAL A 1 151 ? 46.100 18.290 -68.748 1.00 96.69 151 VAL A N 1
ATOM 1202 C CA . VAL A 1 151 ? 47.135 19.320 -68.934 1.00 96.69 151 VAL A CA 1
ATOM 1203 C C . VAL A 1 151 ? 48.245 18.835 -69.868 1.00 96.69 151 VAL A C 1
ATOM 1205 O O . VAL A 1 151 ? 48.647 19.562 -70.778 1.00 96.69 151 VAL A O 1
ATOM 1208 N N . ALA A 1 152 ? 48.724 17.600 -69.694 1.00 96.38 152 ALA A N 1
ATOM 1209 C CA . ALA A 1 152 ? 49.745 17.024 -70.566 1.00 96.38 152 ALA A CA 1
ATOM 1210 C C . ALA A 1 152 ? 49.259 16.905 -72.020 1.00 96.38 152 ALA A C 1
ATOM 1212 O O . ALA A 1 152 ? 49.992 17.259 -72.942 1.00 96.38 152 ALA A O 1
ATOM 1213 N N . THR A 1 153 ? 48.019 16.458 -72.225 1.00 96.38 153 THR A N 1
ATOM 1214 C CA . THR A 1 153 ? 47.411 16.319 -73.557 1.00 96.38 153 THR A CA 1
ATOM 1215 C C . THR A 1 153 ? 47.245 17.678 -74.233 1.00 96.38 153 THR A C 1
ATOM 1217 O O . THR A 1 153 ? 47.634 17.835 -75.390 1.00 96.38 153 THR A O 1
ATOM 1220 N N . ILE A 1 154 ? 46.758 18.691 -73.505 1.00 96.56 154 ILE A N 1
ATOM 1221 C CA . ILE A 1 154 ? 46.659 20.070 -74.003 1.00 96.56 154 ILE A CA 1
ATOM 1222 C C . ILE A 1 154 ? 48.044 20.578 -74.412 1.00 96.56 154 ILE A C 1
ATOM 1224 O O . ILE A 1 154 ? 48.209 21.051 -75.535 1.00 96.56 154 ILE A O 1
ATOM 1228 N N . LYS A 1 155 ? 49.061 20.407 -73.557 1.00 95.94 155 LYS A N 1
ATOM 1229 C CA . LYS A 1 155 ? 50.441 20.820 -73.854 1.00 95.94 155 LYS A CA 1
ATOM 1230 C C . LYS A 1 155 ? 50.989 20.155 -75.124 1.00 95.94 155 LYS A C 1
ATOM 1232 O O . LYS A 1 155 ? 51.575 20.844 -75.958 1.00 95.94 155 LYS A O 1
ATOM 1237 N N . TRP A 1 156 ? 50.782 18.847 -75.293 1.00 95.88 156 TRP A N 1
ATOM 1238 C CA . TRP A 1 156 ? 51.210 18.111 -76.490 1.00 95.88 156 TRP A CA 1
ATOM 1239 C C . TRP A 1 156 ? 50.471 18.559 -77.750 1.00 95.88 156 TRP A C 1
ATOM 1241 O O . TRP A 1 156 ? 51.108 18.795 -78.775 1.00 95.88 156 TRP A O 1
ATOM 1251 N N . SER A 1 157 ? 49.151 18.736 -77.668 1.00 94.12 157 SER A N 1
ATOM 1252 C CA . SER A 1 157 ? 48.354 19.217 -78.800 1.00 94.12 157 SER A CA 1
ATOM 1253 C C . SER A 1 157 ? 48.772 20.627 -79.232 1.00 94.12 157 SER A C 1
ATOM 1255 O O . SER A 1 157 ? 49.005 20.853 -80.415 1.00 94.12 157 SER A O 1
ATOM 1257 N N . ALA A 1 158 ? 48.983 21.550 -78.286 1.00 95.38 158 ALA A N 1
ATOM 1258 C CA . ALA A 1 158 ? 49.441 22.909 -78.568 1.00 95.38 158 ALA A CA 1
ATOM 1259 C C . ALA A 1 158 ? 50.828 22.930 -79.234 1.00 95.38 158 ALA A C 1
ATOM 1261 O O . ALA A 1 158 ? 51.034 23.656 -80.206 1.00 95.38 158 ALA A O 1
ATOM 1262 N N . GLY A 1 159 ? 51.764 22.100 -78.758 1.00 94.88 159 GLY A N 1
ATOM 1263 C CA . GLY A 1 159 ? 53.079 21.945 -79.384 1.00 94.88 159 GLY A CA 1
ATOM 1264 C C . GLY A 1 159 ? 52.995 21.393 -80.809 1.00 94.88 159 GLY A C 1
ATOM 1265 O O . GLY A 1 159 ? 53.665 21.901 -81.707 1.00 94.88 159 GLY A O 1
ATOM 1266 N N . MET A 1 160 ? 52.128 20.402 -81.039 1.00 95.06 160 MET A N 1
ATOM 1267 C CA . MET A 1 160 ? 51.881 19.847 -82.373 1.00 95.06 160 MET A CA 1
ATOM 1268 C C . MET A 1 160 ? 51.283 20.893 -83.323 1.00 95.06 160 MET A C 1
ATOM 1270 O O . MET A 1 160 ? 51.765 21.032 -84.447 1.00 95.06 160 MET A O 1
ATOM 1274 N N . PHE A 1 161 ? 50.299 21.678 -82.867 1.00 94.12 161 PHE A N 1
ATOM 1275 C CA . PHE A 1 161 ? 49.737 22.784 -83.646 1.00 94.12 161 PHE A CA 1
ATOM 1276 C C . PHE A 1 161 ? 50.797 23.833 -84.002 1.00 94.12 161 PHE A C 1
ATOM 1278 O O . PHE A 1 161 ? 50.866 24.251 -85.155 1.00 94.12 161 PHE A O 1
ATOM 1285 N N . ALA A 1 162 ? 51.657 24.223 -83.056 1.00 92.81 162 ALA A N 1
ATOM 1286 C CA . ALA A 1 162 ? 52.749 25.166 -83.311 1.00 92.81 162 ALA A CA 1
ATOM 1287 C C . ALA A 1 162 ? 53.779 24.624 -84.323 1.00 92.81 162 ALA A C 1
ATOM 1289 O O . ALA A 1 162 ? 54.271 25.362 -85.176 1.00 92.81 162 ALA A O 1
ATOM 1290 N N . ALA A 1 163 ? 54.091 23.326 -84.266 1.00 94.00 163 ALA A N 1
ATOM 1291 C CA . ALA A 1 163 ? 54.968 22.688 -85.243 1.00 94.00 163 ALA A CA 1
ATOM 1292 C C . ALA A 1 163 ? 54.331 22.660 -86.643 1.00 94.00 163 ALA A C 1
ATOM 1294 O O . ALA A 1 163 ? 54.992 22.996 -87.626 1.00 94.00 163 ALA A O 1
ATOM 1295 N N . GLN A 1 164 ? 53.042 22.313 -86.739 1.00 88.19 164 GLN A N 1
ATOM 1296 C CA . GLN A 1 164 ? 52.307 22.292 -88.005 1.00 88.19 164 GLN A CA 1
ATOM 1297 C C . GLN A 1 164 ? 52.236 23.687 -88.643 1.00 88.19 164 GLN A C 1
ATOM 1299 O O . GLN A 1 164 ? 52.451 23.816 -89.848 1.00 88.19 164 GLN A O 1
ATOM 1304 N N . THR A 1 165 ? 51.984 24.739 -87.856 1.00 91.00 165 THR A N 1
ATOM 1305 C CA . THR A 1 165 ? 51.958 26.119 -88.368 1.00 91.00 165 THR A CA 1
ATOM 1306 C C . THR A 1 165 ? 53.335 26.582 -88.835 1.00 91.00 165 THR A C 1
ATOM 1308 O O . THR A 1 165 ? 53.440 27.137 -89.929 1.00 91.00 165 THR A O 1
ATOM 1311 N N . ALA A 1 166 ? 54.403 26.301 -88.080 1.00 92.25 166 ALA A N 1
ATOM 1312 C CA . ALA A 1 166 ? 55.772 26.613 -88.495 1.00 92.25 166 ALA A CA 1
ATOM 1313 C C . ALA A 1 166 ? 56.163 25.901 -89.804 1.00 92.25 166 ALA A C 1
ATOM 1315 O O . ALA A 1 166 ? 56.765 26.516 -90.686 1.00 92.25 166 ALA A O 1
ATOM 1316 N N . LEU A 1 167 ? 55.772 24.631 -89.963 1.00 94.06 167 LEU A N 1
ATOM 1317 C CA . LEU A 1 167 ? 56.016 23.845 -91.176 1.00 94.06 167 LEU A CA 1
ATOM 1318 C C . LEU A 1 167 ? 55.298 24.461 -92.389 1.00 94.06 167 LEU A C 1
ATOM 1320 O O . LEU A 1 167 ? 55.918 24.661 -93.432 1.00 94.06 167 LEU A O 1
ATOM 1324 N N . ILE A 1 168 ? 54.024 24.840 -92.239 1.00 91.62 168 ILE A N 1
ATOM 1325 C CA . ILE A 1 168 ? 53.239 25.500 -93.294 1.00 91.62 168 ILE A CA 1
ATOM 1326 C C . ILE A 1 168 ? 53.866 26.846 -93.703 1.00 91.62 168 ILE A C 1
ATOM 1328 O O . ILE A 1 168 ? 54.004 27.115 -94.896 1.00 91.62 168 ILE A O 1
ATOM 1332 N N . ILE A 1 169 ? 54.286 27.678 -92.741 1.00 91.44 169 ILE A N 1
ATOM 1333 C CA . ILE A 1 169 ? 54.960 28.959 -93.021 1.00 91.44 169 ILE A CA 1
ATOM 1334 C C . ILE A 1 169 ? 56.278 28.726 -93.772 1.00 91.44 169 ILE A C 1
ATOM 1336 O O . ILE A 1 169 ? 56.543 29.393 -94.772 1.00 91.44 169 ILE A O 1
ATOM 1340 N N . GLY A 1 170 ? 57.090 27.762 -93.327 1.00 88.25 170 GLY A N 1
ATOM 1341 C CA . GLY A 1 170 ? 58.348 27.413 -93.987 1.00 88.25 170 GLY A CA 1
ATOM 1342 C C . GLY A 1 170 ? 58.145 26.934 -95.427 1.00 88.25 170 GLY A C 1
ATOM 1343 O O . GLY A 1 170 ? 58.857 27.373 -96.330 1.00 88.25 170 GLY A O 1
ATOM 1344 N N . ALA A 1 171 ? 57.132 26.096 -95.661 1.00 88.19 171 ALA A N 1
ATOM 1345 C CA . ALA A 1 171 ? 56.761 25.637 -96.997 1.00 88.19 171 ALA A CA 1
ATOM 1346 C C . ALA A 1 171 ? 56.295 26.794 -97.897 1.00 88.19 171 ALA A C 1
ATOM 1348 O O . ALA A 1 171 ? 56.731 26.893 -99.045 1.00 88.19 171 ALA A O 1
ATOM 1349 N N . MET A 1 172 ? 55.470 27.709 -97.370 1.00 88.44 172 MET A N 1
ATOM 1350 C CA . MET A 1 172 ? 55.062 28.919 -98.093 1.00 88.44 172 MET A CA 1
ATOM 1351 C C . MET A 1 172 ? 56.263 29.803 -98.458 1.00 88.44 172 MET A C 1
ATOM 1353 O O . MET A 1 172 ? 56.356 30.269 -99.593 1.00 88.44 172 MET A O 1
ATOM 1357 N N . PHE A 1 173 ? 57.217 29.997 -97.542 1.00 88.06 173 PHE A N 1
ATOM 1358 C CA . PHE A 1 173 ? 58.424 30.783 -97.809 1.00 88.06 173 PHE A CA 1
ATOM 1359 C C . PHE A 1 173 ? 59.314 30.143 -98.887 1.00 88.06 173 PHE A C 1
ATOM 1361 O O . PHE A 1 173 ? 59.812 30.836 -99.778 1.00 88.06 173 PHE A O 1
ATOM 1368 N N . ALA A 1 174 ? 59.492 28.819 -98.843 1.00 85.44 174 ALA A N 1
ATOM 1369 C CA . ALA A 1 174 ? 60.247 28.084 -99.856 1.00 85.44 174 ALA A CA 1
ATOM 1370 C C . ALA A 1 174 ? 59.604 28.210 -101.248 1.00 85.44 174 ALA A C 1
ATOM 1372 O O . ALA A 1 174 ? 60.303 28.495 -102.223 1.00 85.44 174 ALA A O 1
ATOM 1373 N N . MET A 1 175 ? 58.275 28.085 -101.328 1.00 84.00 175 MET A N 1
ATOM 1374 C CA . MET A 1 175 ? 57.517 28.333 -102.560 1.00 84.00 175 MET A CA 1
ATOM 1375 C C . MET A 1 175 ? 57.720 29.763 -103.073 1.00 84.00 175 MET A C 1
ATOM 1377 O O . MET A 1 175 ? 58.001 29.949 -104.254 1.00 84.00 175 MET A O 1
ATOM 1381 N N . MET A 1 176 ? 57.674 30.767 -102.191 1.00 81.06 176 MET A N 1
ATOM 1382 C CA . MET A 1 176 ? 57.870 32.172 -102.565 1.00 81.06 176 MET A CA 1
ATOM 1383 C C . MET A 1 176 ? 59.260 32.434 -103.171 1.00 81.06 176 MET A C 1
ATOM 1385 O O . MET A 1 176 ? 59.377 33.212 -104.121 1.00 81.06 176 MET A O 1
ATOM 1389 N N . LYS A 1 177 ? 60.311 31.758 -102.677 1.00 74.81 177 LYS A N 1
ATOM 1390 C CA . LYS A 1 177 ? 61.661 31.825 -103.266 1.00 74.81 177 LYS A CA 1
ATOM 1391 C C . LYS A 1 177 ? 61.764 31.150 -104.633 1.00 74.81 177 LYS A C 1
ATOM 1393 O O . LYS A 1 177 ? 62.481 31.659 -105.487 1.00 74.81 177 LYS A O 1
ATOM 1398 N N . LEU A 1 178 ? 61.066 30.038 -104.850 1.00 71.69 178 LEU A N 1
ATOM 1399 C CA . LEU A 1 178 ? 61.076 29.325 -106.135 1.00 71.69 178 LEU A CA 1
ATOM 1400 C C . LEU A 1 178 ? 60.343 30.091 -107.248 1.00 71.69 178 LEU A C 1
ATOM 1402 O O . LEU A 1 178 ? 60.611 29.860 -108.422 1.00 71.69 178 LEU A O 1
ATOM 1406 N N . THR A 1 179 ? 59.461 31.028 -106.892 1.00 68.75 179 THR A N 1
ATOM 1407 C CA . THR A 1 179 ? 58.734 31.891 -107.838 1.00 68.75 179 THR A CA 1
ATOM 1408 C C . THR A 1 179 ? 59.392 33.252 -108.106 1.00 68.75 179 THR A C 1
ATOM 1410 O O . THR A 1 179 ? 58.824 34.050 -108.851 1.00 68.75 179 THR A O 1
ATOM 1413 N N . GLN A 1 180 ? 60.564 33.559 -107.530 1.00 57.56 180 GLN A N 1
ATOM 1414 C CA . GLN A 1 180 ? 61.284 34.793 -107.880 1.00 57.56 180 GLN A CA 1
ATOM 1415 C C . GLN A 1 180 ? 61.975 34.648 -109.252 1.00 57.56 180 GLN A C 1
ATOM 1417 O O . GLN A 1 180 ? 62.737 33.699 -109.443 1.00 57.56 180 GLN A O 1
ATOM 1422 N N . PRO A 1 181 ? 61.752 35.566 -110.215 1.00 59.19 181 PRO A N 1
ATOM 1423 C CA . PRO A 1 181 ? 62.427 35.514 -111.510 1.00 59.19 181 PRO A CA 1
ATOM 1424 C C . PRO A 1 181 ? 63.937 35.759 -111.350 1.00 59.19 181 PRO A C 1
ATOM 1426 O O . PRO A 1 181 ? 64.353 36.651 -110.609 1.00 59.19 181 PRO A O 1
ATOM 1429 N N . SER A 1 182 ? 64.765 34.965 -112.041 1.00 52.31 182 SER A N 1
ATOM 1430 C CA . SER A 1 182 ? 66.228 35.109 -112.039 1.00 52.31 182 SER A CA 1
ATOM 1431 C C . SER A 1 182 ? 66.667 36.518 -112.476 1.00 52.31 182 SER A C 1
ATOM 1433 O O . SER A 1 182 ? 66.089 37.056 -113.424 1.00 52.31 182 SER A O 1
ATOM 1435 N N . PRO A 1 183 ? 67.702 37.117 -111.851 1.00 60.03 183 PRO A N 1
ATOM 1436 C CA . PRO A 1 183 ? 68.286 38.359 -112.352 1.00 60.03 183 PRO A CA 1
ATOM 1437 C C . PRO A 1 183 ? 68.852 38.141 -113.772 1.00 60.03 183 PRO A C 1
ATOM 1439 O O . PRO A 1 183 ? 69.437 37.085 -114.033 1.00 60.03 183 PRO A O 1
ATOM 1442 N N . PRO A 1 184 ? 68.671 39.094 -114.708 1.00 53.47 184 PRO A N 1
ATOM 1443 C CA . PRO A 1 184 ? 69.022 38.904 -116.112 1.00 53.47 184 PRO A CA 1
ATOM 1444 C C . PRO A 1 184 ? 70.531 38.709 -116.308 1.00 53.47 184 PRO A C 1
ATOM 1446 O O . PRO A 1 184 ? 71.349 39.459 -115.775 1.00 53.47 184 PRO A O 1
ATOM 1449 N N . ALA A 1 185 ? 70.890 37.709 -117.116 1.00 49.75 185 ALA A N 1
ATOM 1450 C CA . ALA A 1 185 ? 72.250 37.480 -117.580 1.00 49.75 185 ALA A CA 1
ATOM 1451 C C . ALA A 1 185 ? 72.689 38.624 -118.509 1.00 49.75 185 ALA A C 1
ATOM 1453 O O . ALA A 1 185 ? 72.074 38.856 -119.549 1.00 49.75 185 ALA A O 1
ATOM 1454 N N . ILE A 1 186 ? 73.774 39.319 -118.160 1.00 53.84 186 ILE A N 1
ATOM 1455 C CA . ILE A 1 186 ? 74.478 40.190 -119.104 1.00 53.84 186 ILE A CA 1
ATOM 1456 C C . ILE A 1 186 ? 75.154 39.275 -120.132 1.00 53.84 186 ILE A C 1
ATOM 1458 O O . ILE A 1 186 ? 76.113 38.570 -119.818 1.00 53.84 186 ILE A O 1
ATOM 1462 N N . GLN A 1 187 ? 74.619 39.251 -121.353 1.00 44.12 187 GLN A N 1
ATOM 1463 C CA . GLN A 1 187 ? 75.199 38.533 -122.484 1.00 44.12 187 GLN A CA 1
ATOM 1464 C C . GLN A 1 187 ? 76.438 39.279 -122.995 1.00 44.12 187 GLN A C 1
ATOM 1466 O O . GLN A 1 187 ? 76.364 40.414 -123.460 1.00 44.12 187 GLN A O 1
ATOM 1471 N N . TYR A 1 188 ? 77.581 38.607 -122.900 1.00 47.34 188 TYR A N 1
ATOM 1472 C CA . TYR A 1 188 ? 78.841 38.976 -123.533 1.00 47.34 188 TYR A CA 1
ATOM 1473 C C . TYR A 1 188 ? 78.711 38.866 -125.063 1.00 47.34 188 TYR A C 1
ATOM 1475 O O . TYR A 1 188 ? 78.412 37.788 -125.576 1.00 47.34 188 TYR A O 1
ATOM 1483 N N . ILE A 1 189 ? 78.950 39.964 -125.788 1.00 48.06 189 ILE A N 1
ATOM 1484 C CA . ILE A 1 189 ? 79.056 39.991 -127.255 1.00 48.06 189 ILE A CA 1
ATOM 1485 C C . ILE A 1 189 ? 80.491 40.389 -127.625 1.00 48.06 189 ILE A C 1
ATOM 1487 O O . ILE A 1 189 ? 80.961 41.461 -127.256 1.00 48.06 189 ILE A O 1
ATOM 1491 N N . ALA A 1 190 ? 81.163 39.544 -128.400 1.00 40.69 190 ALA A N 1
ATOM 1492 C CA . ALA A 1 190 ? 82.340 39.868 -129.212 1.00 40.69 190 ALA A CA 1
ATOM 1493 C C . ALA A 1 190 ? 82.129 39.234 -130.605 1.00 40.69 190 ALA A C 1
ATOM 1495 O O . ALA A 1 190 ? 81.384 38.250 -130.662 1.00 40.69 190 ALA A O 1
ATOM 1496 N N . PRO A 1 191 ? 82.802 39.633 -131.712 1.00 54.75 191 PRO A N 1
ATOM 1497 C CA . PRO A 1 191 ? 83.602 40.825 -132.061 1.00 54.75 191 PRO A CA 1
ATOM 1498 C C . PRO A 1 191 ? 83.143 41.429 -133.438 1.00 54.75 191 PRO A C 1
ATOM 1500 O O . PRO A 1 191 ? 82.038 41.125 -133.886 1.00 54.75 191 PRO A O 1
ATOM 1503 N N . PRO A 1 192 ? 83.939 42.264 -134.151 1.00 42.41 192 PRO A N 1
ATOM 1504 C CA . PRO A 1 192 ? 84.736 41.672 -135.238 1.00 42.41 192 PRO A CA 1
ATOM 1505 C C . PRO A 1 192 ? 86.135 42.292 -135.423 1.00 42.41 192 PRO A C 1
ATOM 1507 O O . PRO A 1 192 ? 86.356 43.490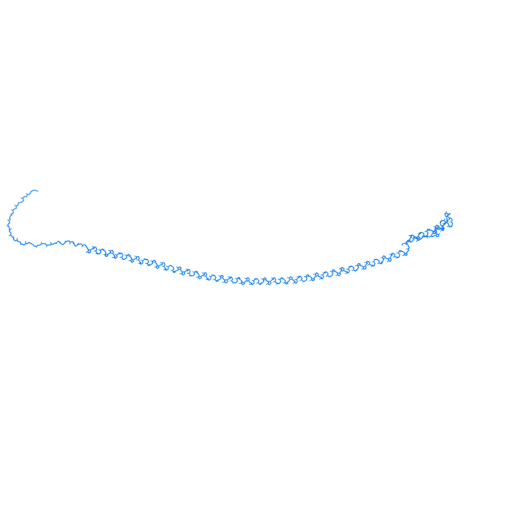 -135.270 1.00 42.41 192 PRO A O 1
ATOM 1510 N N . THR A 1 193 ? 87.083 41.457 -135.835 1.00 46.94 193 THR A N 1
ATOM 1511 C CA . THR A 1 193 ? 88.404 41.845 -136.342 1.00 46.94 193 THR A CA 1
ATOM 1512 C C . THR A 1 193 ? 88.258 42.503 -137.718 1.00 46.94 193 THR A C 1
ATOM 1514 O O . THR A 1 193 ? 87.781 41.850 -138.644 1.00 46.94 193 THR A O 1
ATOM 1517 N N . LYS A 1 194 ? 88.698 43.758 -137.892 1.00 45.44 194 LYS A N 1
ATOM 1518 C CA . LYS A 1 194 ? 89.087 44.302 -139.207 1.00 45.44 194 LYS A CA 1
ATOM 1519 C C . LYS A 1 194 ? 90.104 45.444 -139.081 1.00 45.44 194 LYS A C 1
ATOM 1521 O O . LYS A 1 194 ? 89.783 46.547 -138.667 1.00 45.44 194 LYS A O 1
ATOM 1526 N N . GLU A 1 195 ? 91.328 45.067 -139.430 1.00 39.47 195 GLU A N 1
ATOM 1527 C CA . GLU A 1 195 ? 92.392 45.787 -140.138 1.00 39.47 195 GLU A CA 1
ATOM 1528 C C . GLU A 1 195 ? 92.819 47.223 -139.771 1.00 39.47 195 GLU A C 1
ATOM 1530 O O . GLU A 1 195 ? 92.107 48.213 -139.901 1.00 39.47 195 GLU A O 1
ATOM 1535 N N . LEU A 1 196 ? 94.112 47.273 -139.444 1.00 48.09 196 LEU A N 1
ATOM 1536 C CA . LEU A 1 196 ? 95.116 48.322 -139.607 1.00 48.09 196 LEU A CA 1
ATOM 1537 C C . LEU A 1 196 ? 94.815 49.402 -140.682 1.00 48.09 196 LEU A C 1
ATOM 1539 O O . LEU A 1 196 ? 94.853 49.129 -141.881 1.00 48.09 196 LEU A O 1
ATOM 1543 N N . ARG A 1 197 ? 94.724 50.675 -140.266 1.00 39.12 197 ARG A N 1
ATOM 1544 C CA . ARG A 1 197 ? 95.304 51.800 -141.029 1.00 39.12 197 ARG A CA 1
ATOM 1545 C C . ARG A 1 197 ? 95.663 52.978 -140.111 1.00 39.12 197 ARG A C 1
ATOM 1547 O O . ARG A 1 197 ? 94.809 53.612 -139.508 1.00 39.12 197 ARG A O 1
ATOM 1554 N N . THR A 1 198 ? 96.965 53.218 -140.006 1.00 43.03 198 THR A N 1
ATOM 1555 C CA . THR A 1 198 ? 97.677 54.384 -139.444 1.00 43.03 198 THR A CA 1
ATOM 1556 C C . THR A 1 198 ? 97.412 55.678 -140.247 1.00 43.03 198 THR A C 1
ATOM 1558 O O . THR A 1 198 ? 96.892 55.579 -141.357 1.00 43.03 198 THR A O 1
ATOM 1561 N N . PRO A 1 199 ? 98.031 56.827 -139.906 1.00 62.59 199 PRO A N 1
ATOM 1562 C CA . PRO A 1 199 ? 98.042 57.572 -138.639 1.00 62.59 199 PRO A CA 1
ATOM 1563 C C . PRO A 1 199 ? 97.792 59.087 -138.902 1.00 62.59 199 PRO A C 1
ATOM 1565 O O . PRO A 1 199 ? 97.574 59.481 -140.044 1.00 62.59 199 PRO A O 1
ATOM 1568 N N . ALA A 1 200 ? 97.908 59.926 -137.861 1.00 38.19 200 ALA A N 1
ATOM 1569 C CA . ALA A 1 200 ? 98.589 61.242 -137.834 1.00 38.19 200 ALA A CA 1
ATOM 1570 C C . ALA A 1 200 ? 97.874 62.273 -136.927 1.00 38.19 200 ALA A C 1
ATOM 1572 O O . ALA A 1 200 ? 96.665 62.183 -136.734 1.00 38.19 200 ALA A O 1
ATOM 1573 N N . PRO A 1 201 ? 98.631 63.212 -136.325 1.00 57.94 201 PRO A N 1
ATOM 1574 C CA . PRO A 1 201 ? 98.353 63.799 -135.014 1.00 57.94 201 PRO A CA 1
ATOM 1575 C C . PRO A 1 201 ? 98.125 65.327 -135.138 1.00 57.94 201 PRO A C 1
ATOM 1577 O O . PRO A 1 201 ? 97.724 65.798 -136.197 1.00 57.94 201 PRO A O 1
ATOM 1580 N N . PRO A 1 202 ? 98.493 66.140 -134.137 1.00 64.94 202 PRO A N 1
ATOM 1581 C CA . PRO A 1 202 ? 97.791 66.427 -132.891 1.00 64.94 202 PRO A CA 1
ATOM 1582 C C . PRO A 1 202 ? 97.374 67.911 -132.848 1.00 64.94 202 PRO A C 1
ATOM 1584 O O . PRO A 1 202 ? 97.752 68.691 -133.715 1.00 64.94 202 PRO A O 1
ATOM 1587 N N . THR A 1 203 ? 96.683 68.348 -131.797 1.00 43.97 203 THR A N 1
ATOM 1588 C CA . THR A 1 203 ? 96.903 69.685 -131.206 1.00 43.97 203 THR A CA 1
ATOM 1589 C C . THR A 1 203 ? 96.164 69.792 -129.874 1.00 43.97 203 THR A C 1
ATOM 1591 O O . THR A 1 203 ? 94.956 69.606 -129.788 1.00 43.97 203 THR A O 1
ATOM 1594 N N . ALA A 1 204 ? 96.929 70.070 -128.823 1.00 46.91 204 ALA A N 1
ATOM 1595 C CA . ALA A 1 204 ? 96.460 70.782 -127.635 1.00 46.91 204 ALA A CA 1
ATOM 1596 C C . ALA A 1 204 ? 96.396 72.301 -127.979 1.00 46.91 204 ALA A C 1
ATOM 1598 O O . ALA A 1 204 ? 96.708 72.632 -129.129 1.00 46.91 204 ALA A O 1
ATOM 1599 N N . PRO A 1 205 ? 96.170 73.262 -127.054 1.00 61.78 205 PRO A N 1
ATOM 1600 C CA . PRO A 1 205 ? 95.839 73.156 -125.622 1.00 61.78 205 PRO A CA 1
ATOM 1601 C C . PRO A 1 205 ? 94.823 74.240 -125.121 1.00 61.78 205 PRO A C 1
ATOM 1603 O O . PRO A 1 205 ? 94.294 75.020 -125.907 1.00 61.78 205 PRO A O 1
ATOM 1606 N N . VAL A 1 206 ? 94.726 74.349 -123.780 1.00 47.81 206 VAL A N 1
ATOM 1607 C CA . VAL A 1 206 ? 94.477 75.554 -122.933 1.00 47.81 206 VAL A CA 1
ATOM 1608 C C . VAL A 1 206 ? 93.011 75.904 -122.607 1.00 47.81 206 VAL A C 1
ATOM 1610 O O . VAL A 1 206 ? 92.161 75.768 -123.485 1.00 47.81 206 VAL A O 1
ATOM 1613 N N . PRO A 1 207 ? 92.707 76.506 -121.431 1.00 58.88 207 PRO A N 1
ATOM 1614 C CA . PRO A 1 207 ? 93.378 76.515 -120.113 1.00 58.88 207 PRO A CA 1
ATOM 1615 C C . PRO A 1 207 ? 92.654 75.683 -119.040 1.00 58.88 207 PRO A C 1
ATOM 1617 O O . PRO A 1 207 ? 91.411 75.557 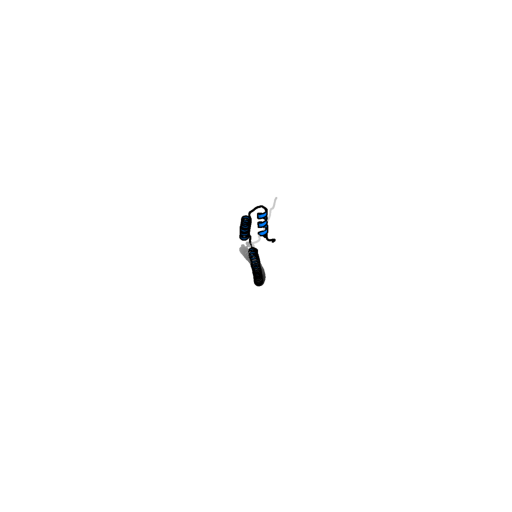-119.103 1.00 58.88 207 PRO A O 1
#

Secondary structure (DSSP, 8-state):
-------HHHHHHHHHHTT--HHHHHHHHHHHHHHHHHHSPPHHHHHHHHHHHHHHHHHHHHHHHHHHHHHHHHHHHHHHHHHHHHHHHHHHHHHHHHHHHHHHHHHHHHHHHHHHHHHHHHHHHHHHHHHHHHHHHHHHHHHHHHHHHHHHHHHHHHHHHHHHHHHHHHHHHHHHHHTSPPPPP----------------------

Radius of gyration: 86.43 Å; chains: 1; bounding box: 161×86×228 Å

pLDDT: mean 88.16, std 16.99, range [38.19, 98.69]